Protein AF-A0A7D7L8W4-F1 (afdb_monomer)

Nearest PDB structures (foldseek):
  8yfq-assembly1_B  TM=9.372E-01  e=5.437E-32  Komagataella phaffii
  7xn7-assembly1_B  TM=9.416E-01  e=2.068E-30  Komagataella phaffii
  8jh3-assembly1_B  TM=9.467E-01  e=4.075E-30  Komagataella phaffii
  8yfr-assembly1_B  TM=9.391E-01  e=3.387E-30  Komagataella phaffii
  7wbw-assembly1_B  TM=9.239E-01  e=6.537E-29  Komagataella phaffii

Radius of gyration: 20.94 Å; Cα contacts (8 Å, |Δi|>4): 400; chains: 1; bounding box: 57×54×63 Å

Structure (mmCIF, N/CA/C/O backbone):
data_AF-A0A7D7L8W4-F1
#
_entry.id   AF-A0A7D7L8W4-F1
#
loop_
_atom_site.group_PDB
_atom_site.id
_atom_site.type_symbol
_atom_site.label_atom_id
_atom_site.label_alt_id
_atom_site.label_comp_id
_atom_site.label_asym_id
_atom_site.label_entity_id
_atom_site.label_seq_id
_atom_site.pdbx_PDB_ins_code
_atom_site.Cartn_x
_atom_site.Cartn_y
_atom_site.Cartn_z
_atom_site.occupancy
_atom_site.B_iso_or_equiv
_atom_site.auth_seq_id
_atom_site.auth_comp_id
_atom_site.auth_asym_id
_atom_site.auth_atom_id
_atom_site.pdbx_PDB_model_num
ATOM 1 N N . LYS A 1 1 ? -5.934 22.982 -8.881 1.00 66.62 1 LYS A N 1
ATOM 2 C CA . LYS A 1 1 ? -6.272 23.958 -7.810 1.00 66.62 1 LYS A CA 1
ATOM 3 C C . LYS A 1 1 ? -5.858 23.343 -6.474 1.00 66.62 1 LYS A C 1
ATOM 5 O O . LYS A 1 1 ? -6.398 22.303 -6.149 1.00 66.62 1 LYS A O 1
ATOM 10 N N . SER A 1 2 ? -4.909 23.922 -5.733 1.00 80.19 2 SER A N 1
ATOM 11 C CA . SER A 1 2 ? -4.285 23.282 -4.552 1.00 80.19 2 SER A CA 1
ATOM 12 C C . SER A 1 2 ? -5.139 23.264 -3.276 1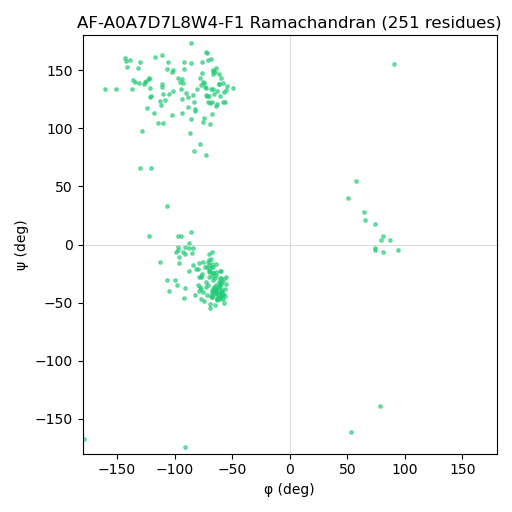.00 80.19 2 SER A C 1
ATOM 14 O O . SER A 1 2 ? -4.953 22.391 -2.437 1.00 80.19 2 SER A O 1
ATOM 16 N N . ARG A 1 3 ? -6.072 24.216 -3.140 1.00 89.00 3 ARG A N 1
ATOM 17 C CA . ARG A 1 3 ? -6.905 24.412 -1.937 1.00 89.00 3 ARG A CA 1
ATOM 18 C C . ARG A 1 3 ? -8.145 23.523 -1.867 1.00 89.00 3 ARG A C 1
ATOM 20 O O . ARG A 1 3 ? -8.784 23.440 -0.829 1.00 89.00 3 ARG A O 1
ATOM 27 N N . GLN A 1 4 ? -8.552 22.945 -2.992 1.00 89.94 4 GLN A N 1
ATOM 28 C CA . GLN A 1 4 ? -9.768 22.140 -3.039 1.00 89.94 4 GLN A CA 1
ATOM 29 C C . GLN A 1 4 ? -9.490 20.760 -2.448 1.00 89.94 4 GLN A C 1
ATOM 31 O O . GLN A 1 4 ? -8.406 20.208 -2.647 1.00 89.94 4 GLN A O 1
ATOM 36 N N . VAL A 1 5 ? -10.476 20.203 -1.742 1.00 90.19 5 VAL A N 1
ATOM 37 C CA . VAL A 1 5 ? -10.425 18.800 -1.329 1.00 90.19 5 VAL A CA 1
ATOM 38 C C . VAL A 1 5 ? -10.415 17.954 -2.598 1.00 90.19 5 VAL A C 1
ATOM 40 O O . VAL A 1 5 ? -11.303 18.075 -3.440 1.00 90.19 5 VAL A O 1
ATOM 43 N N . HIS A 1 6 ? -9.362 17.162 -2.754 1.00 93.50 6 HIS A N 1
ATOM 44 C CA . HIS A 1 6 ? -9.184 16.252 -3.871 1.00 93.50 6 HIS A CA 1
ATOM 45 C C . HIS A 1 6 ? -9.539 14.836 -3.422 1.00 93.50 6 HIS A C 1
ATOM 47 O O . HIS A 1 6 ? -9.347 14.500 -2.255 1.00 93.50 6 HIS A O 1
ATOM 53 N N . ASN A 1 7 ? -10.026 13.995 -4.334 1.00 92.75 7 ASN A N 1
ATOM 54 C CA . ASN A 1 7 ? -10.453 12.634 -3.992 1.00 92.75 7 ASN A CA 1
ATOM 55 C C . ASN A 1 7 ? -9.300 11.786 -3.432 1.00 92.75 7 ASN A C 1
ATOM 57 O O . ASN A 1 7 ? -9.519 10.993 -2.526 1.00 92.75 7 ASN A O 1
ATOM 61 N N . THR A 1 8 ? -8.068 12.029 -3.889 1.00 92.12 8 THR A N 1
ATOM 62 C CA . THR A 1 8 ? -6.859 11.354 -3.377 1.00 92.12 8 THR A CA 1
ATOM 63 C C . THR A 1 8 ? -6.510 11.721 -1.932 1.00 92.12 8 THR A C 1
ATOM 65 O O . THR A 1 8 ? -5.584 11.156 -1.371 1.00 92.12 8 THR A O 1
ATOM 68 N N . HIS A 1 9 ? -7.206 12.679 -1.307 1.00 93.06 9 HIS A N 1
ATOM 69 C CA . HIS A 1 9 ? -7.024 12.970 0.117 1.00 93.06 9 HIS A CA 1
ATOM 70 C C . HIS A 1 9 ? -7.748 11.968 1.028 1.00 93.06 9 HIS A C 1
ATOM 72 O O . HIS A 1 9 ? -7.475 11.955 2.228 1.00 93.06 9 HIS A O 1
ATOM 78 N N . TRP A 1 10 ? -8.692 11.177 0.502 1.00 94.25 10 TRP A N 1
ATOM 79 C CA . TRP A 1 10 ? -9.510 10.267 1.302 1.00 94.25 10 TRP A CA 1
ATOM 80 C C . TRP A 1 10 ? -8.640 9.302 2.117 1.00 94.25 10 TRP A C 1
ATOM 82 O O . TRP A 1 10 ? -7.811 8.584 1.572 1.00 94.25 10 TRP A O 1
ATOM 92 N N . GLY A 1 11 ? -8.817 9.311 3.439 1.00 92.38 11 GLY A N 1
ATOM 93 C CA . GLY A 1 11 ? -8.080 8.440 4.357 1.00 92.38 11 GLY A CA 1
ATOM 94 C C . GLY A 1 11 ? -6.611 8.803 4.602 1.00 92.38 11 GLY A C 1
ATOM 95 O O . GLY A 1 11 ? -5.991 8.172 5.453 1.00 92.38 11 GLY A O 1
ATOM 96 N N . LEU A 1 12 ? -6.066 9.809 3.910 1.00 94.56 12 LEU A N 1
ATOM 97 C CA . LEU A 1 12 ? -4.703 10.319 4.117 1.00 94.56 12 LEU A CA 1
ATOM 98 C C . LEU A 1 12 ? -4.706 11.659 4.864 1.00 94.56 12 LEU A C 1
ATOM 100 O O . LEU A 1 12 ? -3.872 11.911 5.734 1.00 94.56 12 LEU A O 1
ATOM 104 N N . VAL A 1 13 ? -5.653 12.533 4.522 1.00 94.25 13 VAL A N 1
ATOM 105 C CA . VAL A 1 13 ? -5.791 13.878 5.086 1.00 94.25 13 VAL A CA 1
ATOM 106 C C . VAL A 1 13 ? -7.205 14.053 5.620 1.00 94.25 13 VAL A C 1
ATOM 108 O O . VAL A 1 13 ? -8.181 13.696 4.955 1.00 94.25 13 VAL A O 1
ATOM 111 N N . CYS A 1 14 ? -7.326 14.677 6.791 1.00 94.88 14 CYS A N 1
ATOM 112 C CA . CYS A 1 14 ? -8.623 14.999 7.360 1.00 94.88 14 CYS A CA 1
ATOM 113 C C . CYS A 1 14 ? -9.410 15.939 6.425 1.00 94.88 14 CYS A C 1
ATOM 115 O O . CYS A 1 14 ? -8.910 17.010 6.064 1.00 94.88 14 CYS A O 1
ATOM 117 N N . PRO A 1 15 ? -10.661 15.602 6.060 1.00 93.06 15 PRO A N 1
ATOM 118 C CA . PRO A 1 15 ? -11.459 16.447 5.176 1.00 93.06 15 PRO A CA 1
ATOM 119 C C . PRO A 1 15 ? -11.987 17.723 5.853 1.00 93.06 15 PRO A C 1
ATOM 121 O O . PRO A 1 15 ? -12.369 18.655 5.148 1.00 93.06 15 PRO A O 1
ATOM 124 N N . ALA A 1 16 ? -12.040 17.763 7.189 1.00 91.56 16 ALA A N 1
ATOM 125 C CA . ALA A 1 16 ? -12.658 18.850 7.954 1.00 91.56 16 ALA A CA 1
ATOM 126 C C . ALA A 1 16 ? -11.641 19.773 8.645 1.00 91.56 16 ALA A C 1
ATOM 128 O O . ALA A 1 16 ? -11.898 20.963 8.813 1.00 91.56 16 ALA A O 1
ATOM 129 N N . GLU A 1 17 ? -10.482 19.245 9.037 1.00 92.62 17 GLU A N 1
ATOM 130 C CA . GLU A 1 17 ? -9.512 19.958 9.867 1.00 92.62 17 GLU A CA 1
ATOM 131 C C . GLU A 1 17 ? -8.608 20.874 9.020 1.00 92.62 17 GLU A C 1
ATOM 133 O O . GLU A 1 17 ? -7.471 20.539 8.684 1.00 92.62 17 GLU A O 1
ATOM 138 N N . THR A 1 18 ? -9.122 22.053 8.663 1.00 92.44 18 THR A N 1
ATOM 139 C CA . THR A 1 18 ? -8.380 23.143 8.008 1.00 92.44 18 THR A CA 1
ATOM 140 C C . THR A 1 18 ? -8.747 24.483 8.656 1.00 92.44 18 THR A C 1
ATOM 142 O O . THR A 1 18 ? -9.919 24.709 8.954 1.00 92.44 18 THR A O 1
ATOM 145 N N . PRO A 1 19 ? -7.795 25.417 8.841 1.00 92.50 19 PRO A N 1
ATOM 146 C CA . PRO A 1 19 ? -8.111 26.759 9.319 1.00 92.50 19 PRO A CA 1
ATOM 147 C C . PRO A 1 19 ? -8.983 27.523 8.316 1.00 92.50 19 PRO A C 1
ATOM 149 O O . PRO A 1 19 ? -8.885 27.327 7.100 1.00 92.50 19 PRO A O 1
ATOM 152 N N . GLU A 1 20 ? -9.793 28.447 8.826 1.00 92.56 20 GLU A N 1
ATOM 153 C CA . GLU A 1 20 ? -10.561 29.383 8.006 1.00 92.56 20 GLU A CA 1
ATOM 154 C C . GLU A 1 20 ? -9.667 30.474 7.374 1.00 92.56 20 GLU A C 1
ATOM 156 O O . GLU A 1 20 ? -8.513 30.694 7.753 1.00 92.56 20 GLU A O 1
ATOM 161 N N . GLY A 1 21 ? -10.200 31.191 6.379 1.00 92.00 21 GLY A N 1
ATOM 162 C CA . GLY A 1 21 ? -9.537 32.352 5.778 1.00 92.00 21 GLY A CA 1
ATOM 163 C C . GLY A 1 21 ? -8.424 32.007 4.782 1.00 92.00 21 GLY A C 1
ATOM 164 O O . GLY A 1 21 ? -8.562 31.121 3.939 1.00 92.00 21 GLY A O 1
ATOM 165 N N . GLN A 1 22 ? -7.313 32.749 4.830 1.00 91.56 22 GLN A N 1
ATOM 166 C CA . GLN A 1 22 ? -6.263 32.694 3.797 1.00 91.56 22 GLN A CA 1
ATOM 167 C C . GLN A 1 22 ? -5.524 31.353 3.733 1.00 91.56 22 GLN A C 1
ATOM 169 O O . GLN A 1 22 ? -4.992 31.001 2.678 1.00 91.56 22 GLN A O 1
ATOM 174 N N . ALA A 1 23 ? -5.510 30.596 4.830 1.00 91.88 23 ALA A N 1
ATOM 175 C CA . ALA A 1 23 ? -4.876 29.284 4.926 1.00 91.88 23 ALA A CA 1
ATOM 176 C C . ALA A 1 23 ? -5.827 28.119 4.588 1.00 91.88 23 ALA A C 1
ATOM 178 O O . ALA A 1 23 ? -5.379 26.973 4.540 1.00 91.88 23 ALA A O 1
ATOM 179 N N . CYS A 1 24 ? -7.104 28.402 4.294 1.00 92.50 24 CYS A N 1
ATOM 180 C CA . CYS A 1 24 ? -8.100 27.377 3.995 1.00 92.50 24 CYS A CA 1
ATOM 181 C C . CYS A 1 24 ? -7.679 26.511 2.798 1.00 92.50 24 CYS A C 1
ATOM 183 O O . CYS A 1 24 ? -7.374 27.021 1.706 1.00 92.50 24 CYS A O 1
ATOM 185 N N . GLY A 1 25 ? -7.606 25.200 3.048 1.00 88.94 25 GLY A N 1
ATOM 186 C CA . GLY A 1 25 ? -7.185 24.170 2.101 1.00 88.94 25 GLY A CA 1
ATOM 187 C C . GLY A 1 25 ? -5.681 24.119 1.811 1.00 88.94 25 GLY A C 1
ATOM 188 O O . GLY A 1 25 ? -5.249 23.256 1.047 1.00 88.94 25 GLY A O 1
ATOM 189 N N . LEU A 1 26 ? -4.881 25.033 2.378 1.00 92.19 26 LEU A N 1
ATOM 190 C CA . LEU A 1 26 ? -3.415 25.008 2.283 1.00 92.19 26 LEU A CA 1
ATOM 191 C C . LEU A 1 26 ? -2.793 24.258 3.455 1.00 92.19 26 LEU A C 1
ATOM 193 O O . LEU A 1 26 ? -1.906 23.436 3.247 1.00 92.19 26 LEU A O 1
ATOM 197 N N . VAL A 1 27 ? -3.261 24.545 4.668 1.00 92.75 27 VAL A N 1
ATOM 198 C CA . VAL A 1 27 ? -2.874 23.790 5.859 1.00 92.75 27 VAL A CA 1
ATOM 199 C C . VAL A 1 27 ? -3.762 22.557 5.924 1.00 92.75 27 VAL A C 1
ATOM 201 O O . VAL A 1 27 ? -4.987 22.668 5.906 1.00 92.75 27 VAL A O 1
ATOM 204 N N . LYS A 1 28 ? -3.126 21.390 5.946 1.00 93.31 28 LYS A N 1
ATOM 205 C CA . LYS A 1 28 ? -3.769 20.079 5.938 1.00 93.31 28 LYS A CA 1
ATOM 206 C C . LYS A 1 28 ? -3.265 19.290 7.134 1.00 93.31 28 LYS A C 1
ATOM 208 O O . LYS A 1 28 ? -2.076 19.351 7.436 1.00 93.31 28 LYS A O 1
ATOM 213 N N . ASN A 1 29 ? -4.160 18.545 7.766 1.00 94.69 29 ASN A N 1
ATOM 214 C CA . ASN A 1 29 ? -3.832 17.680 8.891 1.00 94.69 29 ASN A CA 1
ATOM 215 C C . ASN A 1 29 ? -3.964 16.220 8.466 1.00 94.69 29 ASN A C 1
ATOM 217 O O . ASN A 1 29 ? -4.892 15.863 7.737 1.00 94.69 29 ASN A O 1
ATOM 221 N N . LEU A 1 30 ? -3.014 15.391 8.892 1.00 96.06 30 LEU A N 1
ATOM 222 C CA . LEU A 1 30 ? -3.029 13.962 8.599 1.00 96.06 30 LEU A CA 1
ATOM 223 C C . LEU A 1 30 ? -4.210 13.278 9.298 1.00 96.06 30 LEU A C 1
ATOM 225 O O . LEU A 1 30 ? -4.616 13.675 10.391 1.00 96.06 30 LEU A O 1
ATOM 229 N N . SER A 1 31 ? -4.759 12.249 8.659 1.00 95.69 31 SER A N 1
ATOM 230 C CA . SER A 1 31 ? -5.761 11.375 9.277 1.00 95.69 31 SER A CA 1
ATOM 231 C C . SER A 1 31 ? -5.147 10.520 10.399 1.00 95.69 31 SER A C 1
ATOM 233 O O . SER A 1 31 ? -3.939 10.293 10.419 1.00 95.69 31 SER A O 1
ATOM 235 N N . LEU A 1 32 ? -5.965 9.995 11.318 1.00 94.56 32 LEU A N 1
ATOM 236 C CA . LEU A 1 32 ? -5.494 9.250 12.502 1.00 94.56 32 LEU A CA 1
ATOM 237 C C . LEU A 1 32 ? -4.600 8.040 12.184 1.00 94.56 32 LEU A C 1
ATOM 239 O O . LEU A 1 32 ? -3.649 7.776 12.913 1.00 94.56 32 LEU A O 1
ATOM 243 N N . MET A 1 33 ? -4.907 7.295 11.119 1.00 94.62 33 MET A N 1
ATOM 244 C CA . MET A 1 33 ? -4.130 6.113 10.707 1.00 94.62 33 MET A CA 1
ATOM 245 C C . MET A 1 33 ? -3.107 6.408 9.607 1.00 94.62 33 MET A C 1
ATOM 247 O O . MET A 1 33 ? -2.500 5.490 9.056 1.00 94.62 33 MET A O 1
ATOM 251 N N . CYS A 1 34 ? -2.934 7.678 9.261 1.00 95.00 34 CYS A N 1
ATOM 252 C CA . CYS A 1 34 ? -1.993 8.079 8.242 1.00 95.00 34 CYS A CA 1
ATOM 253 C C . CYS A 1 34 ? -0.554 7.811 8.700 1.00 95.00 34 CYS A C 1
ATOM 255 O O . CYS A 1 34 ? -0.150 8.186 9.799 1.00 95.00 34 CYS A O 1
ATOM 257 N N . TYR A 1 35 ? 0.237 7.221 7.814 1.00 95.31 35 TYR A N 1
ATOM 258 C CA . TYR A 1 35 ? 1.652 6.956 8.003 1.00 95.31 35 TYR A CA 1
ATOM 259 C C . TYR A 1 35 ? 2.464 7.629 6.894 1.00 95.31 35 TYR A C 1
ATOM 261 O O . TYR A 1 35 ? 2.018 7.704 5.749 1.00 95.31 35 TYR A O 1
ATOM 269 N N . VAL A 1 36 ? 3.645 8.142 7.235 1.00 96.38 36 VAL A N 1
ATOM 270 C CA . VAL A 1 36 ? 4.563 8.779 6.283 1.00 96.38 36 VAL A CA 1
ATOM 271 C C . VAL A 1 36 ? 5.795 7.896 6.157 1.00 96.38 36 VAL A C 1
ATOM 273 O O . VAL A 1 36 ? 6.437 7.618 7.168 1.00 96.38 36 VAL A O 1
ATOM 276 N N . SER A 1 37 ? 6.121 7.460 4.938 1.00 95.62 37 SER A N 1
ATOM 277 C CA . SER A 1 37 ? 7.261 6.571 4.707 1.00 95.62 37 SER A CA 1
ATOM 278 C C . SER A 1 37 ? 8.579 7.218 5.123 1.00 95.62 37 SER A C 1
ATOM 280 O O . SER A 1 37 ? 8.832 8.394 4.835 1.00 95.62 37 SER A O 1
ATOM 282 N N . VAL A 1 38 ? 9.440 6.431 5.764 1.00 94.62 38 VAL A N 1
ATOM 283 C CA . VAL A 1 38 ? 10.808 6.841 6.118 1.00 94.62 38 VAL A CA 1
ATOM 284 C C . VAL A 1 38 ? 11.774 6.544 4.969 1.00 94.62 38 VAL A C 1
ATOM 286 O O . VAL A 1 38 ? 12.794 7.216 4.826 1.00 94.62 38 VAL A O 1
ATOM 289 N N . GLY A 1 39 ? 11.401 5.600 4.102 1.00 91.88 39 GLY A N 1
ATOM 290 C CA . GLY A 1 39 ? 12.158 5.209 2.925 1.00 91.88 39 GLY A CA 1
ATOM 291 C C . GLY A 1 39 ? 13.136 4.077 3.223 1.00 91.88 39 GLY A C 1
ATOM 292 O O . GLY A 1 39 ? 13.579 3.869 4.352 1.00 91.88 39 GLY A O 1
ATOM 293 N N . SER A 1 40 ? 13.480 3.327 2.182 1.00 91.12 40 SER A N 1
ATOM 294 C CA . SER A 1 40 ? 14.404 2.198 2.260 1.00 91.12 40 SER A CA 1
ATOM 295 C C . SER A 1 40 ? 15.295 2.116 1.026 1.00 91.12 40 SER A C 1
ATOM 297 O O . SER A 1 40 ? 14.955 2.611 -0.055 1.00 91.12 40 SER A O 1
ATOM 299 N N . GLU A 1 41 ? 16.436 1.444 1.170 1.00 91.19 41 GLU A N 1
ATOM 300 C CA . GLU A 1 41 ? 17.334 1.184 0.047 1.00 91.19 41 GLU A CA 1
ATOM 301 C C . GLU A 1 41 ? 16.640 0.344 -1.038 1.00 91.19 41 GLU A C 1
ATOM 303 O O . GLU A 1 41 ? 15.922 -0.614 -0.748 1.00 91.19 41 GLU A O 1
ATOM 308 N N . SER A 1 42 ? 16.859 0.712 -2.304 1.00 90.50 42 SER A N 1
ATOM 309 C CA . SER A 1 42 ? 16.244 0.067 -3.477 1.00 90.50 42 SER A CA 1
ATOM 310 C C . SER A 1 42 ? 17.129 -1.001 -4.129 1.00 90.50 42 SER A C 1
ATOM 312 O O . SER A 1 42 ? 16.660 -1.779 -4.963 1.00 90.50 42 SER A O 1
ATOM 314 N N . THR A 1 43 ? 18.401 -1.088 -3.739 1.00 90.00 43 THR A N 1
ATOM 315 C CA . THR A 1 43 ? 19.340 -2.097 -4.250 1.00 90.00 43 THR A CA 1
ATOM 316 C C . THR A 1 43 ? 18.847 -3.530 -4.013 1.00 90.00 43 THR A C 1
ATOM 318 O O . THR A 1 43 ? 18.803 -4.289 -4.981 1.00 90.00 43 THR A O 1
ATOM 321 N N . PRO A 1 44 ? 18.357 -3.912 -2.810 1.00 90.12 44 PRO A N 1
ATOM 322 C CA . PRO A 1 44 ? 17.951 -5.296 -2.550 1.00 90.12 44 PRO A CA 1
ATOM 323 C C . PRO A 1 44 ? 16.814 -5.785 -3.453 1.00 90.12 44 PRO A C 1
ATOM 325 O O . PRO A 1 44 ? 16.824 -6.932 -3.898 1.00 90.12 44 PRO A O 1
ATOM 328 N N . ILE A 1 45 ? 15.837 -4.920 -3.755 1.00 90.31 45 ILE A N 1
ATOM 329 C CA . ILE A 1 45 ? 14.731 -5.284 -4.647 1.00 90.31 45 ILE A CA 1
ATOM 330 C C . ILE A 1 45 ? 15.197 -5.372 -6.103 1.00 90.31 45 ILE A C 1
ATOM 332 O O . ILE A 1 45 ? 14.774 -6.267 -6.830 1.00 90.31 45 ILE A O 1
ATOM 336 N N . THR A 1 46 ? 16.115 -4.500 -6.517 1.00 90.44 46 THR A N 1
ATOM 337 C CA . THR A 1 46 ? 16.697 -4.516 -7.866 1.00 90.44 46 THR A CA 1
ATOM 338 C C . THR A 1 46 ? 17.474 -5.814 -8.105 1.00 90.44 46 THR A C 1
ATOM 340 O O . THR A 1 46 ? 17.217 -6.509 -9.088 1.00 90.44 46 THR A O 1
ATOM 343 N N . ASP A 1 47 ? 18.336 -6.205 -7.163 1.00 90.25 47 ASP A N 1
ATOM 344 C CA . ASP A 1 47 ? 19.099 -7.457 -7.226 1.00 90.25 47 ASP A CA 1
ATOM 345 C C . ASP A 1 47 ? 18.182 -8.685 -7.215 1.00 90.25 47 ASP A C 1
ATOM 347 O O . ASP A 1 47 ? 18.373 -9.627 -7.989 1.00 90.25 47 ASP A O 1
ATOM 351 N N . PHE A 1 48 ? 17.146 -8.663 -6.370 1.00 90.25 48 PHE A N 1
ATOM 352 C CA . PHE A 1 48 ? 16.150 -9.727 -6.309 1.00 90.25 48 PHE A CA 1
ATOM 353 C C . PHE A 1 48 ? 15.430 -9.926 -7.650 1.00 90.25 48 PHE A C 1
ATOM 355 O O . PHE A 1 48 ? 15.250 -11.062 -8.094 1.00 90.25 48 PHE A O 1
ATOM 362 N N . MET A 1 49 ? 15.032 -8.839 -8.317 1.00 89.81 49 MET A N 1
ATOM 363 C CA . MET A 1 49 ? 14.350 -8.917 -9.610 1.00 89.81 49 MET A CA 1
ATOM 364 C C . MET A 1 49 ? 15.271 -9.454 -10.708 1.00 89.81 49 MET A C 1
ATOM 366 O O . MET A 1 49 ? 14.847 -10.314 -11.480 1.00 89.81 49 MET A O 1
ATOM 370 N N . SER A 1 50 ? 16.540 -9.037 -10.733 1.00 88.88 50 SER A N 1
ATOM 371 C CA . SER A 1 50 ? 17.545 -9.567 -11.667 1.00 88.88 50 SER A CA 1
ATOM 372 C C . SER A 1 50 ? 17.733 -11.082 -11.505 1.00 88.88 50 SER A C 1
ATOM 374 O O . SER A 1 50 ? 17.791 -11.820 -12.486 1.00 88.88 50 SER A O 1
ATOM 376 N N . GLN A 1 51 ? 17.717 -11.590 -10.268 1.00 90.31 51 GLN A N 1
ATOM 377 C CA . GLN A 1 51 ? 17.768 -13.034 -9.985 1.00 90.31 51 GLN A CA 1
ATOM 378 C C . GLN A 1 51 ? 16.484 -13.793 -10.371 1.00 90.31 51 GLN A C 1
ATOM 380 O O . GLN A 1 51 ? 16.474 -15.026 -10.390 1.00 90.31 51 GLN A O 1
ATOM 385 N N . ARG A 1 52 ? 15.386 -13.084 -10.653 1.00 89.62 52 ARG A N 1
ATOM 386 C CA . ARG A 1 52 ? 14.072 -13.637 -11.015 1.00 89.62 52 ARG A CA 1
ATOM 387 C C . ARG A 1 52 ? 13.746 -13.455 -12.496 1.00 89.62 52 ARG A C 1
ATOM 389 O O . ARG A 1 52 ? 12.580 -13.331 -12.847 1.00 89.62 52 ARG A O 1
ATOM 396 N N . ASN A 1 53 ? 14.762 -13.502 -13.358 1.00 88.62 53 ASN A N 1
ATOM 397 C CA . ASN A 1 53 ? 14.622 -13.419 -14.816 1.00 88.62 53 ASN A CA 1
ATOM 398 C C . ASN A 1 53 ? 14.065 -12.069 -15.308 1.00 88.62 53 ASN A C 1
ATOM 400 O O . ASN A 1 53 ? 13.431 -12.009 -16.365 1.00 88.62 53 ASN A O 1
ATOM 404 N N . MET A 1 54 ? 14.304 -10.984 -14.566 1.00 92.06 54 MET A N 1
ATOM 405 C CA . MET A 1 54 ? 14.212 -9.641 -15.134 1.00 92.06 54 MET A CA 1
ATOM 406 C C . MET A 1 54 ? 15.403 -9.423 -16.069 1.00 92.06 54 MET A C 1
ATOM 408 O O . MET A 1 54 ? 16.549 -9.626 -15.678 1.00 92.06 54 MET A O 1
ATOM 412 N N . GLU A 1 55 ? 15.120 -9.009 -17.297 1.00 91.69 55 GLU A N 1
ATOM 413 C CA . GLU A 1 55 ? 16.127 -8.628 -18.282 1.00 91.69 55 GLU A CA 1
ATOM 414 C C . GLU A 1 55 ? 16.505 -7.166 -18.041 1.00 91.69 55 GLU A C 1
ATOM 416 O O . GLU A 1 55 ? 15.623 -6.308 -17.916 1.00 91.69 55 GLU A O 1
ATOM 421 N N . LEU A 1 56 ? 17.800 -6.878 -17.925 1.00 92.25 56 LEU A N 1
ATOM 422 C CA . LEU A 1 56 ? 18.270 -5.513 -17.705 1.00 92.25 56 LEU A CA 1
ATOM 423 C C . LEU A 1 56 ? 17.983 -4.651 -18.934 1.00 92.25 56 LEU A C 1
ATOM 425 O O . LEU A 1 56 ? 17.983 -5.129 -20.067 1.00 92.25 56 LEU A O 1
ATOM 429 N N . LEU A 1 57 ? 17.771 -3.353 -18.715 1.00 91.88 57 LEU A N 1
ATOM 430 C CA . LEU A 1 57 ? 17.483 -2.412 -19.799 1.00 91.88 57 LEU A CA 1
ATOM 431 C C . LEU A 1 57 ? 18.561 -2.422 -20.897 1.00 91.88 57 LEU A C 1
ATOM 433 O O . LEU A 1 57 ? 18.241 -2.246 -22.067 1.00 91.88 57 LEU A O 1
ATOM 437 N N . GLU A 1 58 ? 19.821 -2.633 -20.520 1.00 90.38 58 GLU A N 1
ATOM 438 C CA . GLU A 1 58 ? 20.962 -2.672 -21.444 1.00 90.38 58 GLU A CA 1
ATOM 439 C C . GLU A 1 58 ? 20.929 -3.880 -22.392 1.00 90.38 58 GLU A C 1
ATOM 441 O O . GLU A 1 58 ? 21.455 -3.806 -23.501 1.00 90.38 58 GLU A O 1
ATOM 446 N N . GLU A 1 59 ? 20.303 -4.977 -21.965 1.00 88.12 59 GLU A N 1
ATOM 447 C CA . GLU A 1 59 ? 20.215 -6.236 -22.713 1.00 88.12 59 GLU A CA 1
ATOM 448 C C . GLU A 1 59 ? 18.903 -6.348 -23.505 1.00 88.12 59 GLU A C 1
ATOM 450 O O . GLU A 1 59 ? 18.804 -7.149 -24.433 1.00 88.12 59 GLU A O 1
ATOM 455 N N . TYR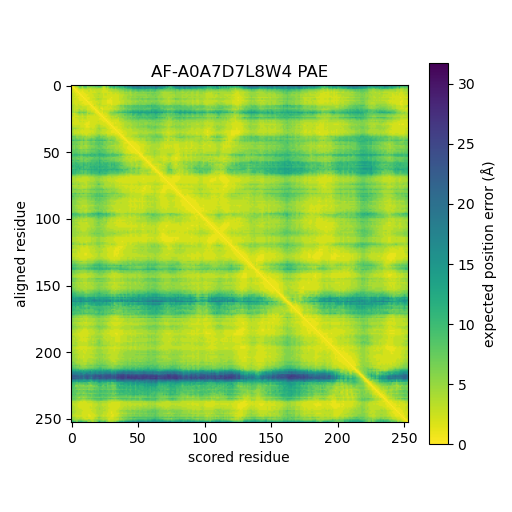 A 1 60 ? 17.915 -5.512 -23.177 1.00 90.00 60 TYR A N 1
ATOM 456 C CA . TYR A 1 60 ? 16.575 -5.570 -23.742 1.00 90.00 60 TYR A CA 1
ATOM 457 C C . TYR A 1 60 ? 16.519 -5.162 -25.222 1.00 90.00 60 TYR A C 1
ATOM 459 O O . TYR A 1 60 ? 16.781 -4.012 -25.588 1.00 90.00 60 TYR A O 1
ATOM 467 N N . ASP A 1 61 ? 16.038 -6.081 -26.064 1.00 90.62 61 ASP A N 1
ATOM 468 C CA . ASP A 1 61 ? 15.683 -5.801 -27.456 1.00 90.62 61 ASP A CA 1
ATOM 469 C C . ASP A 1 61 ? 14.149 -5.670 -27.635 1.00 90.62 61 ASP A C 1
ATOM 471 O O . ASP A 1 61 ? 13.413 -6.667 -27.559 1.00 90.62 61 ASP A O 1
ATOM 475 N N . PRO A 1 62 ? 13.629 -4.460 -27.939 1.00 89.44 62 PRO A N 1
ATOM 476 C CA . PRO A 1 62 ? 12.197 -4.231 -28.121 1.00 89.44 62 PRO A CA 1
ATOM 477 C C . PRO A 1 62 ? 11.601 -4.933 -29.347 1.00 89.44 62 PRO A C 1
ATOM 479 O O . PRO A 1 62 ? 10.382 -5.102 -29.413 1.00 89.44 62 PRO A O 1
ATOM 482 N N . ILE A 1 63 ? 12.422 -5.333 -30.321 1.00 91.06 63 ILE A N 1
ATOM 483 C CA . ILE A 1 63 ? 11.978 -6.078 -31.504 1.00 91.06 63 ILE A CA 1
ATOM 484 C C . ILE A 1 63 ? 11.727 -7.540 -31.129 1.00 91.06 63 ILE A C 1
ATOM 486 O O . ILE A 1 63 ? 10.758 -8.139 -31.598 1.00 91.06 63 ILE A O 1
ATOM 490 N N . VAL A 1 64 ? 12.574 -8.105 -30.265 1.00 89.06 64 VAL A N 1
ATOM 491 C CA . VAL A 1 64 ? 12.490 -9.507 -29.836 1.00 89.06 64 VAL A CA 1
ATOM 492 C C . VAL A 1 64 ? 11.351 -9.712 -28.838 1.00 89.06 64 VAL A C 1
ATOM 494 O O . VAL A 1 64 ? 10.626 -10.702 -28.939 1.00 89.06 64 VAL A O 1
ATOM 497 N N . ASN A 1 65 ? 11.151 -8.779 -27.900 1.00 87.31 65 ASN A N 1
ATOM 498 C CA . ASN A 1 65 ? 10.151 -8.923 -26.840 1.00 87.31 65 ASN A CA 1
ATOM 499 C C . ASN A 1 65 ? 9.229 -7.692 -26.695 1.00 87.31 65 ASN A C 1
ATOM 501 O O . ASN A 1 65 ? 9.208 -7.034 -25.652 1.00 87.31 65 ASN A O 1
ATOM 505 N N . PRO A 1 66 ? 8.385 -7.396 -27.703 1.00 87.81 66 PRO A N 1
ATOM 506 C CA . PRO A 1 66 ? 7.535 -6.199 -27.721 1.00 87.81 66 PRO A CA 1
ATOM 507 C C . PRO A 1 66 ? 6.409 -6.221 -26.674 1.00 87.81 66 PRO A C 1
ATOM 509 O O . PRO A 1 66 ? 5.727 -5.213 -26.457 1.00 87.81 66 PRO A O 1
ATOM 512 N N . THR A 1 67 ? 6.153 -7.379 -26.059 1.00 90.00 67 THR A N 1
ATOM 513 C CA . THR A 1 67 ? 5.106 -7.587 -25.050 1.00 90.00 67 THR A CA 1
ATOM 514 C C . THR A 1 67 ? 5.603 -7.517 -23.613 1.00 90.00 67 THR A C 1
ATOM 516 O O . THR A 1 67 ? 4.781 -7.630 -22.703 1.00 90.00 67 THR A O 1
ATOM 519 N N . ALA A 1 68 ? 6.906 -7.325 -23.400 1.00 92.81 68 ALA A N 1
ATOM 520 C CA . ALA A 1 68 ? 7.483 -7.259 -22.068 1.00 92.81 68 ALA A CA 1
ATOM 521 C C . ALA A 1 68 ? 6.910 -6.091 -21.249 1.00 92.81 68 ALA A C 1
ATOM 523 O O . ALA A 1 68 ? 6.574 -5.028 -21.778 1.00 92.81 68 ALA A O 1
ATOM 524 N N . THR A 1 69 ? 6.796 -6.297 -19.940 1.00 95.25 69 THR A N 1
ATOM 525 C CA . THR A 1 69 ? 6.412 -5.252 -18.990 1.00 95.25 69 THR A CA 1
ATOM 526 C C . THR A 1 69 ? 7.656 -4.552 -18.481 1.00 95.25 69 THR A C 1
ATOM 528 O O . THR A 1 69 ? 8.595 -5.211 -18.042 1.00 95.25 69 THR A O 1
ATOM 531 N N . LYS A 1 70 ? 7.654 -3.222 -18.526 1.00 95.56 70 LYS A N 1
ATOM 532 C CA . LYS A 1 70 ? 8.753 -2.392 -18.029 1.00 95.56 70 LYS A CA 1
ATOM 533 C C . LYS A 1 70 ? 8.726 -2.355 -16.509 1.00 95.56 70 LYS A C 1
ATOM 535 O O . LYS A 1 70 ? 7.653 -2.227 -15.925 1.00 95.56 70 LYS A O 1
ATOM 540 N N . VAL A 1 71 ? 9.891 -2.425 -15.884 1.00 96.06 71 VAL A N 1
ATOM 541 C CA . VAL A 1 71 ? 10.045 -2.356 -14.432 1.00 96.06 71 VAL A CA 1
ATOM 542 C C . VAL A 1 71 ? 10.742 -1.051 -14.068 1.00 96.06 71 VAL A C 1
ATOM 544 O O . VAL A 1 71 ? 11.866 -0.793 -14.504 1.00 96.06 71 VAL A O 1
ATOM 547 N N . PHE A 1 72 ? 10.068 -0.231 -13.270 1.00 96.56 72 PHE A N 1
ATOM 548 C CA . PHE A 1 72 ? 10.570 1.037 -12.764 1.00 96.56 72 PHE A CA 1
ATOM 549 C C . PHE A 1 72 ? 10.808 0.947 -11.262 1.00 96.56 72 PHE A C 1
ATOM 551 O O . PHE A 1 72 ? 9.945 0.471 -10.529 1.00 96.56 72 PHE A O 1
ATOM 558 N N . VAL A 1 73 ? 11.943 1.463 -10.803 1.00 95.62 73 VAL A N 1
ATOM 559 C CA . VAL A 1 73 ? 12.270 1.592 -9.380 1.00 95.62 73 VAL A CA 1
ATOM 560 C C . VAL A 1 73 ? 12.591 3.054 -9.105 1.00 95.62 73 VAL A C 1
ATOM 562 O O . VAL A 1 73 ? 13.519 3.601 -9.697 1.00 95.62 73 VAL A O 1
ATOM 565 N N . ASN A 1 74 ? 11.799 3.712 -8.256 1.00 94.56 74 ASN A N 1
ATOM 566 C CA . ASN A 1 74 ? 11.917 5.144 -7.950 1.00 94.56 74 ASN A CA 1
ATOM 567 C C . ASN A 1 74 ? 11.983 6.024 -9.218 1.00 94.56 74 ASN A C 1
ATOM 569 O O . ASN A 1 74 ? 12.775 6.959 -9.314 1.00 94.56 74 ASN A O 1
ATOM 573 N N . GLY A 1 75 ? 11.180 5.678 -10.232 1.00 93.31 75 GLY A N 1
ATOM 574 C CA . GLY A 1 75 ? 11.125 6.373 -11.524 1.00 93.31 75 GLY A CA 1
ATOM 575 C C . GLY A 1 75 ? 12.224 6.000 -12.530 1.00 93.31 75 GLY A C 1
ATOM 576 O O . GLY A 1 75 ? 12.139 6.406 -13.689 1.00 93.31 75 GLY A O 1
ATOM 577 N N . VAL A 1 76 ? 13.220 5.197 -12.146 1.00 94.62 76 VAL A N 1
ATOM 578 C CA . VAL A 1 76 ? 14.275 4.719 -13.051 1.00 94.62 76 VAL A CA 1
ATOM 579 C C . VAL A 1 76 ? 13.828 3.430 -13.728 1.00 94.62 76 VAL A C 1
ATOM 581 O O . VAL A 1 76 ? 13.442 2.481 -13.051 1.00 94.62 76 VAL A O 1
ATOM 584 N N . TRP A 1 77 ? 13.891 3.373 -15.061 1.00 95.06 77 TRP A N 1
ATOM 585 C CA . TRP A 1 77 ? 13.640 2.138 -15.806 1.00 95.06 77 TRP A CA 1
ATOM 586 C C . TRP A 1 77 ? 14.842 1.200 -15.660 1.00 95.06 77 TRP A C 1
ATOM 588 O O . TRP A 1 77 ? 15.906 1.465 -16.212 1.00 95.06 77 TRP A O 1
ATOM 598 N N . VAL A 1 78 ? 14.672 0.118 -14.901 1.00 94.31 78 VAL A N 1
ATOM 599 C CA . VAL A 1 78 ? 15.754 -0.832 -14.588 1.00 94.31 78 VAL A CA 1
ATOM 600 C C . VAL A 1 78 ? 15.817 -1.967 -15.609 1.00 94.31 78 VAL A C 1
ATOM 602 O O . VAL A 1 78 ? 16.897 -2.423 -15.981 1.00 94.31 78 VAL A O 1
ATOM 605 N N . GLY A 1 79 ? 14.662 -2.429 -16.082 1.00 94.44 79 GLY A N 1
ATOM 606 C CA . GLY A 1 79 ? 14.606 -3.582 -16.967 1.00 94.44 79 GLY A CA 1
ATOM 607 C C . GLY A 1 79 ? 13.203 -3.932 -17.424 1.00 94.44 79 GLY A C 1
ATOM 608 O O . GLY A 1 79 ? 12.256 -3.151 -17.273 1.00 94.44 79 GLY A O 1
ATOM 609 N N . VAL A 1 80 ? 13.060 -5.115 -18.00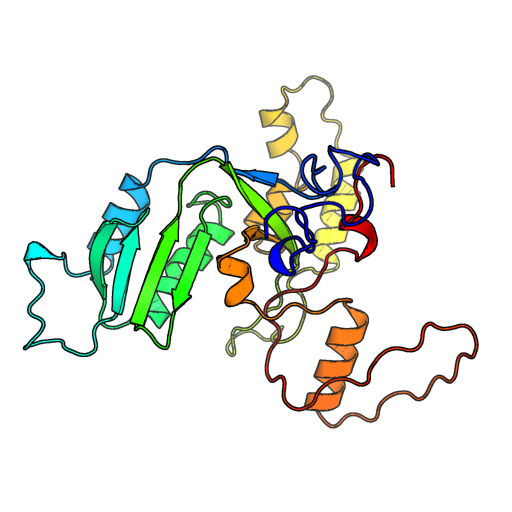3 1.00 95.25 80 VAL A N 1
ATOM 610 C CA . VAL A 1 80 ? 11.778 -5.653 -18.442 1.00 95.25 80 VAL A CA 1
ATOM 611 C C . VAL A 1 80 ? 11.570 -7.070 -17.930 1.00 95.25 80 VAL A C 1
ATOM 613 O O . VAL A 1 80 ? 12.509 -7.800 -17.619 1.00 95.25 80 VAL A O 1
ATOM 616 N N . HIS A 1 81 ? 10.311 -7.482 -17.852 1.00 94.44 81 HIS A N 1
ATOM 617 C CA . HIS A 1 81 ? 9.952 -8.835 -17.463 1.00 94.44 81 HIS A CA 1
ATOM 618 C C . HIS A 1 81 ? 8.839 -9.376 -18.366 1.00 94.44 81 HIS A C 1
ATOM 620 O O . HIS A 1 81 ? 7.833 -8.707 -18.618 1.00 94.44 81 HIS A O 1
ATOM 626 N N . SER A 1 82 ? 8.999 -10.609 -18.850 1.00 91.62 82 SER A N 1
ATOM 627 C CA . SER A 1 82 ? 8.043 -11.259 -19.762 1.00 91.62 82 SER A CA 1
ATOM 628 C C . SER A 1 82 ? 6.791 -11.788 -19.047 1.00 91.62 82 SER A C 1
ATOM 630 O O . SER A 1 82 ? 5.713 -11.844 -19.632 1.00 91.62 82 SER A O 1
ATOM 632 N N . GLN A 1 83 ? 6.908 -12.145 -17.762 1.00 92.12 83 GLN A N 1
ATOM 633 C CA . GLN A 1 83 ? 5.820 -12.691 -16.935 1.00 92.12 83 GLN A CA 1
ATOM 634 C C . GLN A 1 83 ? 5.523 -11.818 -15.694 1.00 92.12 83 GLN A C 1
ATOM 636 O O . GLN A 1 83 ? 5.744 -12.249 -14.561 1.00 92.12 83 GLN A O 1
ATOM 641 N N . PRO A 1 84 ? 5.029 -10.578 -15.866 1.00 90.81 84 PRO A N 1
ATOM 642 C CA . PRO A 1 84 ? 4.858 -9.612 -14.773 1.00 90.81 84 PRO A CA 1
ATOM 643 C C . PRO A 1 84 ? 3.911 -10.086 -13.667 1.00 90.81 84 PRO A C 1
ATOM 645 O O . PRO A 1 84 ? 4.112 -9.749 -12.509 1.00 90.81 84 PRO A O 1
ATOM 648 N N . SER A 1 85 ? 2.886 -10.886 -13.993 1.00 90.69 85 SER A N 1
ATOM 649 C CA . SER A 1 85 ? 1.949 -11.396 -12.983 1.00 90.69 85 SER A CA 1
ATOM 650 C C . SER A 1 85 ? 2.646 -12.225 -11.909 1.00 90.69 85 SER A C 1
ATOM 652 O O . SER A 1 85 ? 2.298 -12.104 -10.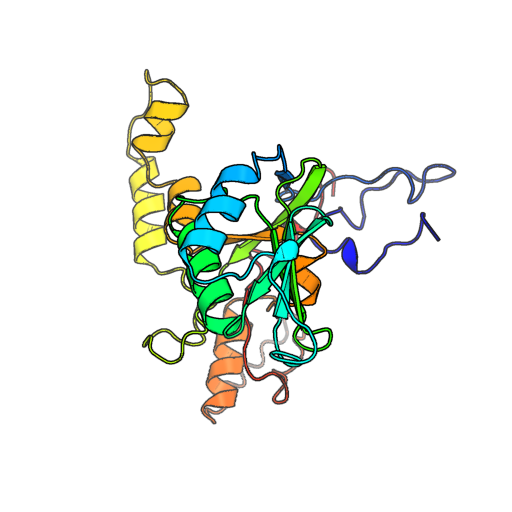744 1.00 90.69 85 SER A O 1
ATOM 654 N N . GLN A 1 86 ? 3.622 -13.050 -12.298 1.00 91.06 86 GLN A N 1
ATOM 655 C CA . GLN A 1 86 ? 4.366 -13.869 -11.344 1.00 91.06 86 GLN A CA 1
ATOM 656 C C . GLN A 1 86 ? 5.303 -13.003 -10.506 1.00 91.06 86 GLN A C 1
ATOM 658 O O . GLN A 1 86 ? 5.328 -13.149 -9.288 1.00 91.06 86 GLN A O 1
ATOM 663 N N . LEU A 1 87 ? 6.007 -12.063 -11.147 1.00 91.62 87 LEU A N 1
ATOM 664 C CA . LEU A 1 87 ? 6.904 -11.136 -10.463 1.00 91.62 87 LEU A CA 1
ATOM 665 C C . LEU A 1 87 ? 6.163 -10.330 -9.388 1.00 91.62 87 LEU A C 1
ATOM 667 O O . LEU A 1 87 ? 6.587 -10.321 -8.238 1.00 91.62 87 LEU A O 1
ATOM 671 N N . VAL A 1 88 ? 5.025 -9.721 -9.739 1.00 92.00 88 VAL A N 1
ATOM 672 C CA . VAL A 1 88 ? 4.219 -8.924 -8.801 1.00 92.00 88 VAL A CA 1
ATOM 673 C C . VAL A 1 88 ? 3.746 -9.771 -7.622 1.00 92.00 88 VAL A C 1
ATOM 675 O O . VAL A 1 88 ? 3.919 -9.352 -6.483 1.00 92.00 88 VAL A O 1
ATOM 678 N N . SER A 1 89 ? 3.215 -10.976 -7.864 1.00 90.31 89 SER A N 1
ATOM 679 C CA . SER A 1 89 ? 2.769 -11.859 -6.777 1.00 90.31 89 SER A CA 1
ATOM 680 C C . SER A 1 89 ? 3.902 -12.231 -5.821 1.00 90.31 89 SER A C 1
ATOM 682 O O . SER A 1 89 ? 3.701 -12.212 -4.611 1.00 90.31 89 SER A O 1
ATOM 684 N N . VAL A 1 90 ? 5.093 -12.524 -6.348 1.00 91.44 90 VAL A N 1
ATOM 685 C CA . VAL A 1 90 ? 6.262 -12.868 -5.528 1.00 91.44 90 VAL A CA 1
ATOM 686 C C . VAL A 1 90 ? 6.745 -11.662 -4.718 1.00 91.44 90 VAL A C 1
ATOM 688 O O . VAL A 1 90 ? 6.993 -11.793 -3.523 1.00 91.44 90 VAL A O 1
ATOM 691 N N . VAL A 1 91 ? 6.854 -10.479 -5.329 1.00 92.44 91 VAL A N 1
ATOM 692 C CA . VAL A 1 91 ? 7.290 -9.259 -4.624 1.00 92.44 91 VAL A CA 1
ATOM 693 C C . VAL A 1 91 ? 6.276 -8.855 -3.549 1.00 92.44 91 VAL A C 1
ATOM 695 O O . VAL A 1 91 ? 6.664 -8.487 -2.442 1.00 92.44 91 VAL A O 1
ATOM 698 N N . GLN A 1 92 ? 4.979 -8.991 -3.828 1.00 90.50 92 GLN A N 1
ATOM 699 C CA . GLN A 1 92 ? 3.925 -8.721 -2.853 1.00 90.50 92 GLN A CA 1
ATOM 700 C C . GLN A 1 92 ? 3.960 -9.716 -1.681 1.00 90.50 92 GLN A C 1
ATOM 702 O O . GLN A 1 92 ? 3.791 -9.319 -0.531 1.00 90.50 92 GLN A O 1
ATOM 707 N N . GLU A 1 93 ? 4.252 -10.995 -1.927 1.00 88.94 93 GLU A N 1
ATOM 708 C CA . GLU A 1 93 ? 4.436 -11.991 -0.862 1.00 88.94 93 GLU A CA 1
ATOM 709 C C . GLU A 1 93 ? 5.660 -11.688 0.016 1.00 88.94 93 GLU A C 1
ATOM 711 O O . GLU A 1 93 ? 5.581 -11.786 1.241 1.00 88.94 93 GLU A O 1
ATOM 716 N N . LEU A 1 94 ? 6.766 -11.245 -0.586 1.00 90.12 94 LEU A N 1
ATOM 717 C CA . LEU A 1 94 ? 7.959 -10.809 0.146 1.00 90.12 94 LEU A CA 1
ATOM 718 C C . LEU A 1 94 ? 7.732 -9.537 0.973 1.00 90.12 94 LEU A C 1
ATOM 720 O O . LEU A 1 94 ? 8.348 -9.358 2.021 1.00 90.12 94 LEU A O 1
ATOM 724 N N . ARG A 1 95 ? 6.841 -8.651 0.523 1.00 90.88 95 ARG A N 1
ATOM 725 C CA . ARG A 1 95 ? 6.380 -7.509 1.322 1.00 90.88 95 ARG A CA 1
ATOM 726 C C . ARG A 1 95 ? 5.542 -7.981 2.513 1.00 90.88 95 ARG A C 1
ATOM 728 O O . ARG A 1 95 ? 5.768 -7.537 3.633 1.00 90.88 95 ARG A O 1
ATOM 735 N N . ARG A 1 96 ? 4.615 -8.922 2.297 1.00 87.50 96 ARG A N 1
ATOM 736 C CA . ARG A 1 96 ? 3.735 -9.467 3.350 1.00 87.50 96 ARG A CA 1
ATOM 737 C C . ARG A 1 96 ? 4.481 -10.249 4.421 1.00 87.50 96 ARG A C 1
ATOM 739 O O . ARG A 1 96 ? 4.099 -10.178 5.577 1.00 87.50 96 ARG A O 1
ATOM 746 N N . ASN A 1 97 ? 5.520 -10.996 4.056 1.00 85.44 97 ASN A N 1
ATOM 747 C CA . ASN A 1 97 ? 6.285 -11.796 5.015 1.00 85.44 97 ASN A CA 1
ATOM 748 C C . ASN A 1 97 ? 7.379 -10.995 5.756 1.00 85.44 97 ASN A C 1
ATOM 750 O O . ASN A 1 97 ? 8.054 -11.555 6.617 1.00 85.44 97 ASN A O 1
ATOM 754 N N . GLY A 1 98 ? 7.553 -9.709 5.424 1.00 83.75 98 GLY A N 1
ATOM 755 C CA . GLY A 1 98 ? 8.529 -8.803 6.037 1.00 83.75 98 GLY A CA 1
ATOM 756 C C . GLY A 1 98 ? 9.960 -8.909 5.509 1.00 83.75 98 GLY A C 1
ATOM 757 O O . GLY A 1 98 ? 10.846 -8.261 6.057 1.00 83.75 98 GLY A O 1
ATOM 758 N N . THR A 1 99 ? 10.214 -9.688 4.451 1.00 87.81 99 THR A N 1
ATOM 759 C CA . THR A 1 99 ? 11.535 -9.702 3.787 1.00 87.81 99 THR A CA 1
ATOM 760 C C . THR A 1 99 ? 11.823 -8.353 3.135 1.00 87.81 99 THR A C 1
ATOM 762 O O . THR A 1 99 ? 12.957 -7.881 3.125 1.00 87.81 99 THR A O 1
ATOM 765 N N . LEU A 1 100 ? 10.784 -7.735 2.575 1.00 90.06 100 LEU A N 1
ATOM 766 C CA . LEU A 1 100 ? 10.831 -6.392 2.025 1.00 90.06 100 LEU A CA 1
ATOM 767 C C . LEU A 1 100 ? 10.087 -5.427 2.948 1.00 90.06 100 LEU A C 1
ATOM 769 O O . LEU A 1 100 ? 9.129 -5.812 3.619 1.00 90.06 100 LEU A O 1
ATOM 773 N N . SER A 1 101 ? 10.506 -4.160 2.946 1.00 91.44 101 SER A N 1
ATOM 774 C CA . SER A 1 101 ? 9.846 -3.127 3.745 1.00 91.44 101 SER A CA 1
ATOM 775 C C . SER A 1 101 ? 8.364 -3.023 3.382 1.00 91.44 101 SER A C 1
ATOM 777 O O . SER A 1 101 ? 8.007 -2.892 2.208 1.00 91.44 101 SER A O 1
ATOM 779 N N . TYR A 1 102 ? 7.498 -3.022 4.396 1.00 91.31 102 TYR A N 1
ATOM 780 C CA . TYR A 1 102 ? 6.060 -2.819 4.223 1.00 91.31 102 TYR A CA 1
ATOM 781 C C . TYR A 1 102 ? 5.725 -1.422 3.674 1.00 91.31 102 TYR A C 1
ATOM 783 O O . TYR A 1 102 ? 4.627 -1.232 3.155 1.00 91.31 102 TYR A O 1
ATOM 791 N N . GLU A 1 103 ? 6.660 -0.467 3.749 1.00 93.00 103 GLU A N 1
ATOM 792 C CA . GLU A 1 103 ? 6.529 0.882 3.185 1.00 93.00 103 GLU A CA 1
ATOM 793 C C . GLU A 1 103 ? 6.686 0.924 1.660 1.00 93.00 103 GLU A C 1
ATOM 795 O O . GLU A 1 103 ? 6.399 1.943 1.030 1.00 93.00 103 GLU A O 1
ATOM 800 N N . MET A 1 104 ? 7.208 -0.135 1.045 1.00 93.50 104 MET A N 1
ATOM 801 C CA . MET A 1 104 ? 7.411 -0.158 -0.397 1.00 93.50 104 MET A CA 1
ATOM 802 C C . MET A 1 104 ? 6.071 -0.230 -1.121 1.00 93.50 104 MET A C 1
ATOM 804 O O . MET A 1 104 ? 5.272 -1.124 -0.852 1.00 93.50 104 MET A O 1
ATOM 808 N N . SER A 1 105 ? 5.857 0.683 -2.063 1.00 94.56 105 SER A N 1
ATOM 809 C CA . SER A 1 105 ? 4.657 0.694 -2.897 1.00 94.56 105 SER A CA 1
ATOM 810 C C . SER A 1 105 ? 4.889 -0.066 -4.192 1.00 94.56 105 SER A C 1
ATOM 812 O O . SER A 1 105 ? 5.970 0.010 -4.785 1.00 94.56 105 SER A O 1
ATOM 814 N N . LEU A 1 106 ? 3.883 -0.844 -4.590 1.00 94.50 106 LEU A N 1
ATOM 815 C CA . LEU A 1 106 ? 3.937 -1.787 -5.701 1.00 94.50 106 LEU A CA 1
ATOM 816 C C . LEU A 1 106 ? 2.756 -1.529 -6.641 1.00 94.50 106 LEU A C 1
ATOM 818 O O . LEU A 1 106 ? 1.659 -2.039 -6.432 1.00 94.50 106 LEU A O 1
ATOM 822 N N . ILE A 1 107 ? 2.981 -0.780 -7.720 1.00 95.62 107 ILE A N 1
ATOM 823 C CA . ILE A 1 107 ? 1.928 -0.423 -8.675 1.00 95.62 107 ILE A CA 1
ATOM 824 C C . ILE A 1 107 ? 2.119 -1.188 -9.975 1.00 95.62 107 ILE A C 1
ATOM 826 O O . ILE A 1 107 ? 3.152 -1.091 -10.637 1.00 95.62 107 ILE A O 1
ATOM 830 N N . ARG A 1 108 ? 1.086 -1.919 -10.393 1.00 94.19 108 ARG A N 1
ATOM 831 C CA . ARG A 1 108 ? 1.063 -2.605 -11.686 1.00 94.19 108 ARG A CA 1
ATOM 832 C C . ARG A 1 108 ? 0.065 -1.942 -12.629 1.00 94.19 108 ARG A C 1
ATOM 834 O O . ARG A 1 108 ? -1.134 -2.202 -12.544 1.00 94.19 108 ARG A O 1
ATOM 841 N N . ASP A 1 109 ? 0.569 -1.186 -13.600 1.00 94.19 109 ASP A N 1
ATOM 842 C CA . ASP A 1 109 ? -0.247 -0.678 -14.700 1.00 94.19 109 ASP A CA 1
ATOM 843 C C . ASP A 1 109 ? -0.332 -1.715 -15.828 1.00 94.19 109 ASP A C 1
ATOM 845 O O . ASP A 1 109 ? 0.622 -1.987 -16.563 1.00 94.19 109 ASP A O 1
ATOM 849 N N . ILE A 1 110 ? -1.512 -2.318 -15.963 1.00 92.56 110 ILE A N 1
ATOM 850 C CA . ILE A 1 110 ? -1.785 -3.338 -16.980 1.00 92.56 110 ILE A CA 1
ATOM 851 C C . ILE A 1 110 ? -1.897 -2.716 -18.381 1.00 92.56 110 ILE A C 1
ATOM 853 O O . ILE A 1 110 ? -1.538 -3.374 -19.359 1.00 92.56 110 ILE A O 1
ATOM 857 N N . ARG A 1 111 ? -2.390 -1.475 -18.498 1.00 92.94 111 ARG A N 1
ATOM 858 C CA . ARG A 1 111 ? -2.623 -0.813 -19.791 1.00 92.94 111 ARG A CA 1
ATOM 859 C C . ARG A 1 111 ? -1.308 -0.371 -20.412 1.00 92.94 111 ARG A C 1
ATOM 861 O O . ARG A 1 111 ? -1.041 -0.707 -21.564 1.00 92.94 111 ARG A O 1
ATOM 868 N N . ASP A 1 112 ? -0.477 0.296 -19.619 1.00 93.31 112 ASP A N 1
ATOM 869 C CA . ASP A 1 112 ? 0.815 0.809 -20.082 1.00 93.31 112 ASP A CA 1
ATOM 870 C C . ASP A 1 112 ? 1.926 -0.252 -20.016 1.00 93.31 112 ASP A C 1
ATOM 872 O O . ASP A 1 112 ? 3.005 -0.068 -20.583 1.00 93.31 112 ASP A O 1
ATOM 876 N N . ARG A 1 113 ? 1.626 -1.418 -19.421 1.00 94.19 113 ARG A N 1
ATOM 877 C CA . ARG A 1 113 ? 2.553 -2.541 -19.210 1.00 94.19 113 ARG A CA 1
ATOM 878 C C . ARG A 1 113 ? 3.771 -2.088 -18.416 1.00 94.19 113 ARG A C 1
ATOM 880 O O . ARG A 1 113 ? 4.914 -2.309 -18.822 1.00 94.19 113 ARG A O 1
ATOM 887 N N . GLU A 1 114 ? 3.506 -1.497 -17.260 1.00 95.69 114 GLU A N 1
ATOM 888 C CA . GLU A 1 114 ? 4.524 -0.989 -16.346 1.00 95.69 114 GLU A CA 1
ATOM 889 C C . GLU A 1 114 ? 4.321 -1.579 -14.950 1.00 95.69 114 GLU A C 1
ATOM 891 O O . GLU A 1 114 ? 3.200 -1.723 -14.463 1.00 95.69 114 GLU A O 1
ATOM 896 N N . PHE A 1 115 ? 5.422 -1.927 -14.299 1.00 96.19 115 PHE A N 1
ATOM 897 C CA . PHE A 1 115 ? 5.470 -2.272 -12.891 1.00 96.19 115 PHE A CA 1
ATOM 898 C C . PHE A 1 115 ? 6.366 -1.253 -12.197 1.00 96.19 115 PHE A C 1
ATOM 900 O O . PHE A 1 115 ? 7.553 -1.171 -12.504 1.00 96.19 115 PHE A O 1
ATOM 907 N N . LYS A 1 116 ? 5.783 -0.430 -11.330 1.00 96.19 116 LYS A N 1
ATOM 908 C CA . LYS A 1 116 ? 6.446 0.684 -10.653 1.00 96.19 116 LYS A CA 1
ATOM 909 C C . LYS A 1 116 ? 6.602 0.340 -9.182 1.00 96.19 116 LYS A C 1
ATOM 911 O O . LYS A 1 116 ? 5.643 -0.063 -8.528 1.00 96.19 116 LYS A O 1
ATOM 916 N N . ILE A 1 117 ? 7.821 0.494 -8.691 1.00 95.75 117 ILE A N 1
ATOM 917 C CA . ILE A 1 117 ? 8.203 0.225 -7.313 1.00 95.75 117 ILE A CA 1
ATOM 918 C C . ILE A 1 117 ? 8.744 1.518 -6.721 1.00 95.75 117 ILE A C 1
ATOM 920 O O . ILE A 1 117 ? 9.663 2.119 -7.284 1.00 95.75 117 ILE A O 1
ATOM 924 N N . PHE A 1 118 ? 8.208 1.916 -5.573 1.00 96.06 118 PHE A N 1
ATOM 925 C CA . PHE A 1 118 ? 8.659 3.099 -4.849 1.00 96.06 118 PHE A CA 1
ATOM 926 C C . PHE A 1 118 ? 9.128 2.726 -3.446 1.00 96.06 118 PHE A C 1
ATOM 928 O O . PHE A 1 118 ? 8.407 2.082 -2.682 1.00 96.06 118 PHE A O 1
ATOM 935 N N . THR A 1 119 ? 10.351 3.134 -3.117 1.00 94.88 119 THR A N 1
ATOM 936 C CA . THR A 1 119 ? 10.995 2.942 -1.809 1.00 94.88 119 THR A CA 1
ATOM 937 C C . THR A 1 119 ? 11.418 4.269 -1.179 1.00 94.88 119 THR A C 1
ATOM 939 O O . THR A 1 119 ? 12.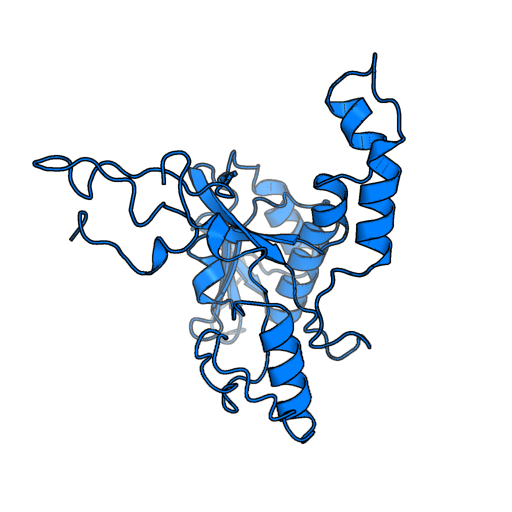100 4.283 -0.159 1.00 94.88 119 THR A O 1
ATOM 942 N N . ASP A 1 120 ? 11.034 5.391 -1.781 1.00 93.94 120 ASP A N 1
ATOM 943 C CA . ASP A 1 120 ? 11.332 6.737 -1.314 1.00 93.94 120 ASP A CA 1
ATOM 944 C C . ASP A 1 120 ? 10.555 7.111 -0.040 1.00 93.94 120 ASP A C 1
ATOM 946 O O . ASP A 1 120 ? 9.536 6.508 0.335 1.00 93.94 120 ASP A O 1
ATOM 950 N N . ALA A 1 121 ? 11.103 8.110 0.647 1.00 95.38 121 ALA A N 1
ATOM 951 C CA . ALA A 1 121 ? 10.566 8.692 1.867 1.00 95.38 121 ALA A CA 1
ATOM 952 C C . ALA A 1 121 ? 9.536 9.788 1.556 1.00 95.38 121 ALA A C 1
ATOM 954 O O . ALA A 1 121 ? 9.600 10.440 0.516 1.00 95.38 121 ALA A O 1
ATOM 955 N N . GLY A 1 122 ? 8.631 10.054 2.497 1.00 94.38 122 GLY A N 1
ATOM 956 C CA . GLY A 1 122 ? 7.654 11.141 2.398 1.00 94.38 122 GLY A CA 1
ATOM 957 C C . GLY A 1 122 ? 6.354 10.780 1.676 1.00 94.38 122 GLY A C 1
ATOM 958 O O . GLY A 1 122 ? 5.487 11.644 1.532 1.00 94.38 122 GLY A O 1
ATOM 959 N N . ARG A 1 123 ? 6.175 9.519 1.264 1.00 94.69 123 ARG A N 1
ATOM 960 C CA . ARG A 1 123 ? 4.895 9.027 0.747 1.00 94.69 123 ARG A CA 1
ATOM 961 C C . ARG A 1 123 ? 3.909 8.884 1.893 1.00 94.69 123 ARG A C 1
ATOM 963 O O . ARG A 1 123 ? 4.235 8.354 2.953 1.00 94.69 123 ARG A O 1
ATOM 970 N N . VAL A 1 124 ? 2.698 9.366 1.661 1.00 94.81 124 VAL A N 1
ATOM 971 C CA . VAL A 1 124 ? 1.605 9.296 2.625 1.00 94.81 124 VAL A CA 1
ATOM 972 C C . VAL A 1 124 ? 0.795 8.044 2.326 1.00 94.81 124 VAL A C 1
ATOM 974 O O . VAL A 1 124 ? 0.358 7.849 1.192 1.00 94.81 124 VAL A O 1
ATOM 977 N N . MET A 1 125 ? 0.614 7.199 3.331 1.00 95.50 125 MET A N 1
ATOM 978 C CA . MET A 1 125 ? -0.014 5.891 3.197 1.00 95.50 125 MET A CA 1
ATOM 979 C C . MET A 1 125 ? -0.961 5.600 4.356 1.00 95.50 125 MET A C 1
ATOM 981 O O . MET A 1 125 ? -0.861 6.194 5.431 1.00 95.50 125 MET A O 1
ATOM 985 N N . ARG A 1 126 ? -1.899 4.680 4.137 1.00 95.94 126 ARG A N 1
ATOM 986 C CA . ARG A 1 126 ? -2.895 4.270 5.129 1.00 95.94 126 ARG A CA 1
ATOM 987 C C . ARG A 1 126 ? -3.027 2.750 5.186 1.00 95.94 126 ARG A C 1
ATOM 989 O O . ARG A 1 126 ? -2.995 2.100 4.142 1.00 95.94 126 ARG A O 1
ATOM 996 N N . PRO A 1 127 ? -3.174 2.167 6.379 1.00 96.88 127 PRO A N 1
ATOM 997 C CA . PRO A 1 127 ? -3.364 0.737 6.525 1.00 96.88 127 PRO A CA 1
ATOM 998 C C . PRO A 1 127 ? -4.798 0.327 6.179 1.00 96.88 127 PRO A C 1
ATOM 1000 O O . PRO A 1 127 ? -5.764 0.955 6.615 1.00 96.88 127 PRO A O 1
ATOM 1003 N N . LEU A 1 128 ? -4.934 -0.769 5.440 1.00 97.00 128 LEU A N 1
ATOM 1004 C CA . LEU A 1 128 ? -6.207 -1.379 5.066 1.00 97.00 128 LEU A CA 1
ATOM 1005 C C . LEU A 1 128 ? -6.170 -2.880 5.341 1.00 97.00 128 LEU A C 1
ATOM 1007 O O . LEU A 1 128 ? -5.112 -3.507 5.286 1.00 97.00 128 LEU A O 1
ATOM 1011 N N . PHE A 1 129 ? -7.332 -3.475 5.609 1.00 97.62 129 PHE A N 1
ATOM 1012 C CA . PHE A 1 129 ? -7.426 -4.929 5.682 1.00 97.62 129 PHE A CA 1
ATOM 1013 C C . PHE A 1 129 ? -7.353 -5.534 4.287 1.00 97.62 129 PHE A C 1
ATOM 1015 O O . PHE A 1 129 ? -8.035 -5.085 3.366 1.00 97.62 129 PHE A O 1
ATOM 1022 N N . VAL A 1 130 ? -6.569 -6.596 4.148 1.00 96.00 130 VAL A N 1
ATOM 1023 C CA . VAL A 1 130 ? -6.428 -7.328 2.890 1.00 96.00 130 VAL A CA 1
ATOM 1024 C C . VAL A 1 130 ? -7.607 -8.280 2.703 1.00 96.00 130 VAL A C 1
ATOM 1026 O O . VAL A 1 130 ? -7.984 -9.029 3.612 1.00 96.00 130 VAL A O 1
ATOM 1029 N N . VAL A 1 131 ? -8.177 -8.278 1.499 1.00 96.25 131 VAL A N 1
ATOM 1030 C CA . VAL A 1 131 ? -9.133 -9.290 1.038 1.00 96.25 131 VAL A CA 1
ATOM 1031 C C . VAL A 1 131 ? -8.362 -10.353 0.264 1.00 96.25 131 VAL A C 1
ATOM 1033 O O . VAL A 1 131 ? -7.535 -10.046 -0.594 1.00 96.25 131 VAL A O 1
ATOM 1036 N N . GLU A 1 132 ? -8.630 -11.624 0.546 1.00 93.75 132 GLU A N 1
ATOM 1037 C CA . GLU A 1 132 ? -7.996 -12.713 -0.184 1.00 93.75 132 GLU A CA 1
ATOM 1038 C C . GLU A 1 132 ? -8.544 -12.794 -1.613 1.00 93.75 132 GLU A C 1
ATOM 1040 O O . GLU A 1 132 ? -9.745 -12.972 -1.835 1.00 93.75 132 GLU A O 1
ATOM 1045 N N . THR A 1 133 ? -7.653 -12.702 -2.594 1.00 90.94 133 THR A N 1
ATOM 1046 C CA . THR A 1 133 ? -8.005 -12.672 -4.020 1.00 90.94 133 THR A CA 1
ATOM 1047 C C . THR A 1 133 ? -7.536 -13.916 -4.768 1.00 90.94 133 THR A C 1
ATOM 1049 O O . THR A 1 133 ? -8.035 -14.176 -5.867 1.00 90.94 133 THR A O 1
ATOM 1052 N N . ASP A 1 134 ? -6.635 -14.713 -4.184 1.00 89.06 134 ASP A N 1
ATOM 1053 C CA . ASP A 1 134 ? -6.095 -15.905 -4.828 1.00 89.06 134 ASP A CA 1
ATOM 1054 C C . ASP A 1 134 ? -7.177 -16.981 -5.000 1.00 89.06 134 ASP A C 1
ATOM 1056 O O . ASP A 1 134 ? -7.781 -17.475 -4.048 1.00 89.06 134 ASP A O 1
ATOM 1060 N N . TYR A 1 135 ? -7.387 -17.384 -6.253 1.00 86.12 135 TYR A N 1
ATOM 1061 C CA . TYR A 1 135 ? -8.308 -18.445 -6.668 1.00 86.12 135 TYR A CA 1
ATOM 1062 C C . TYR A 1 135 ? -7.976 -19.809 -6.069 1.00 86.12 135 TYR A C 1
ATOM 1064 O O . TYR A 1 135 ? -8.847 -20.674 -6.006 1.00 86.12 135 TYR A O 1
ATOM 1072 N N . ARG A 1 136 ? -6.725 -20.015 -5.659 1.00 89.00 136 ARG A N 1
ATOM 1073 C CA . ARG A 1 136 ? -6.239 -21.279 -5.101 1.00 89.00 136 ARG A CA 1
ATOM 1074 C C . ARG A 1 136 ? -6.593 -21.433 -3.629 1.00 89.00 136 ARG A C 1
ATOM 1076 O O . ARG A 1 136 ? -6.580 -22.552 -3.122 1.00 89.00 136 ARG A O 1
ATOM 1083 N N . LYS A 1 137 ? -6.880 -20.329 -2.937 1.00 88.75 137 LYS A N 1
ATOM 1084 C CA . LYS A 1 137 ? -7.112 -20.339 -1.497 1.00 88.75 137 LYS A CA 1
ATOM 1085 C C . LYS A 1 137 ? -8.606 -20.438 -1.171 1.00 88.75 137 LYS A C 1
ATOM 1087 O O . LYS A 1 137 ? -9.430 -19.786 -1.813 1.00 88.75 137 LYS A O 1
ATOM 1092 N N . PRO A 1 138 ? -8.979 -21.225 -0.146 1.00 88.25 138 PRO A N 1
ATOM 1093 C CA . PRO A 1 138 ? -10.381 -21.464 0.194 1.00 88.25 138 PRO A CA 1
ATOM 1094 C C . PRO A 1 138 ? -11.082 -20.225 0.768 1.00 88.25 138 PRO A C 1
ATOM 1096 O O . PRO A 1 138 ? -12.301 -20.121 0.693 1.00 88.25 138 PRO A O 1
ATOM 1099 N N . ASN A 1 139 ? -10.328 -19.275 1.328 1.00 88.75 139 ASN A N 1
ATOM 1100 C CA . ASN A 1 139 ? -10.839 -18.037 1.914 1.00 88.75 139 ASN A CA 1
ATOM 1101 C C . ASN A 1 139 ? -11.027 -16.901 0.894 1.00 88.75 139 ASN A C 1
ATOM 1103 O O . ASN A 1 139 ? -11.286 -15.772 1.309 1.00 88.75 139 ASN A O 1
ATOM 1107 N N . ARG A 1 140 ? -10.942 -17.169 -0.414 1.00 90.31 140 ARG A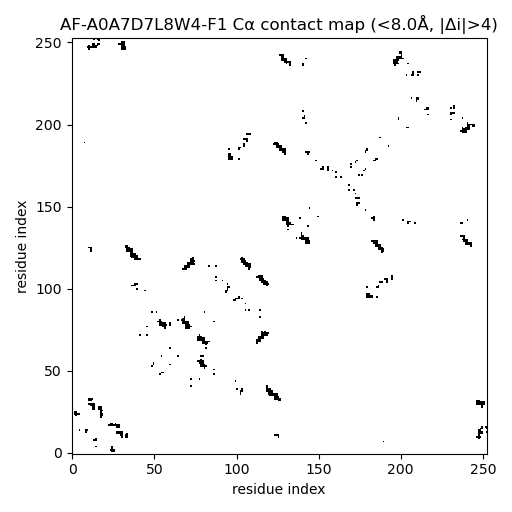 N 1
ATOM 1108 C CA . ARG A 1 140 ? -11.140 -16.162 -1.465 1.00 90.31 140 ARG A CA 1
ATOM 1109 C C . ARG A 1 140 ? -12.419 -15.340 -1.263 1.00 90.31 140 ARG A C 1
ATOM 1111 O O . ARG A 1 140 ? -13.494 -15.885 -1.023 1.00 90.31 1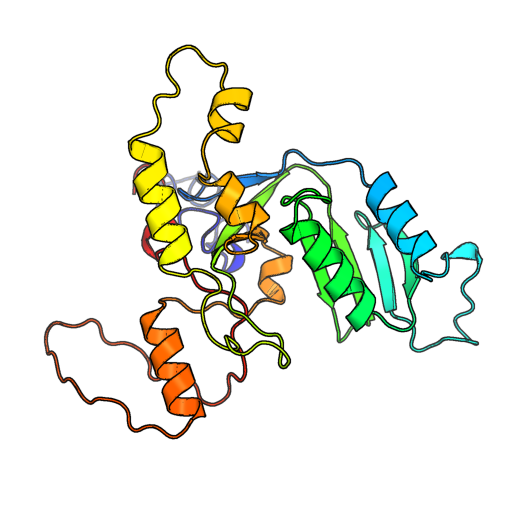40 ARG A O 1
ATOM 1118 N N . GLY A 1 141 ? -12.293 -14.027 -1.430 1.00 90.12 141 GLY A N 1
ATOM 1119 C CA . GLY A 1 141 ? -13.375 -13.057 -1.278 1.00 90.12 141 GLY A CA 1
ATOM 1120 C C . GLY A 1 141 ? -13.694 -12.698 0.174 1.00 90.12 141 GLY A C 1
ATOM 1121 O O . GLY A 1 141 ? -14.634 -11.947 0.403 1.00 90.12 141 GLY A O 1
ATOM 1122 N N . ASN A 1 142 ? -12.930 -13.213 1.140 1.00 93.75 142 ASN A N 1
ATOM 1123 C CA . ASN A 1 142 ? -13.046 -12.861 2.553 1.00 93.75 142 ASN A CA 1
ATOM 1124 C C . ASN A 1 142 ? -11.821 -12.071 3.008 1.00 93.75 142 ASN A C 1
ATOM 1126 O O . ASN A 1 142 ? -10.767 -12.109 2.368 1.00 93.75 142 ASN A O 1
ATOM 1130 N N . LEU A 1 143 ? -11.952 -11.391 4.144 1.00 95.56 143 LEU A N 1
ATOM 1131 C CA . LEU A 1 143 ? -10.809 -10.789 4.819 1.00 95.56 143 LEU A CA 1
ATOM 1132 C C . LEU A 1 143 ? -9.783 -11.866 5.189 1.00 95.56 143 LEU A C 1
ATOM 1134 O O . LEU A 1 143 ? -10.137 -12.977 5.584 1.00 95.56 143 LEU A O 1
ATOM 1138 N N . VAL A 1 144 ? -8.503 -11.513 5.096 1.00 94.94 144 VAL A N 1
ATOM 1139 C CA . VAL A 1 144 ? -7.403 -12.326 5.638 1.00 94.94 144 VAL A CA 1
ATOM 1140 C C . VAL A 1 144 ? -7.415 -12.292 7.178 1.00 94.94 144 VAL A C 1
ATOM 1142 O O . VAL A 1 144 ? -6.921 -13.208 7.840 1.00 94.94 144 VAL A O 1
ATOM 1145 N N . LEU A 1 145 ? -8.008 -11.247 7.768 1.00 95.50 145 LEU A N 1
ATOM 1146 C CA . LEU A 1 145 ? -8.225 -11.143 9.208 1.00 95.50 145 LEU A CA 1
ATOM 1147 C C . LEU A 1 145 ? -9.181 -12.239 9.700 1.00 95.50 145 LEU A C 1
ATOM 1149 O O . LEU A 1 145 ? -10.361 -12.253 9.357 1.00 95.50 145 LEU A O 1
ATOM 1153 N N . ASN A 1 146 ? -8.685 -13.087 10.602 1.00 94.50 146 ASN A N 1
ATOM 1154 C CA . ASN A 1 146 ? -9.439 -14.179 11.205 1.00 94.50 146 ASN A CA 1
ATOM 1155 C C . ASN A 1 146 ? -9.566 -13.984 12.722 1.00 94.50 146 ASN A C 1
ATOM 1157 O O . ASN A 1 146 ? -8.753 -13.301 13.347 1.00 94.50 146 ASN A O 1
ATOM 1161 N N . LYS A 1 147 ? -10.532 -14.671 13.350 1.00 94.75 147 LYS A N 1
ATOM 1162 C CA . LYS A 1 147 ? -10.709 -14.649 14.817 1.00 94.75 147 LYS A CA 1
ATOM 1163 C C . LYS A 1 147 ? -9.460 -15.091 15.587 1.00 94.75 147 LYS A C 1
ATOM 1165 O O . LYS A 1 147 ? -9.226 -14.586 16.677 1.00 94.75 147 LYS A O 1
ATOM 1170 N N . SER A 1 148 ? -8.638 -15.971 15.014 1.00 95.62 148 SER A N 1
ATOM 1171 C CA . SER A 1 148 ? -7.358 -16.379 15.605 1.00 95.62 148 SER A CA 1
ATOM 1172 C C . SER A 1 148 ? -6.368 -15.217 15.735 1.00 95.62 148 SER A C 1
ATOM 1174 O O . SER A 1 148 ? -5.656 -15.144 16.728 1.00 95.62 148 SER A O 1
ATOM 1176 N N . HIS A 1 149 ? -6.331 -14.288 14.773 1.00 95.25 149 HIS A N 1
ATOM 1177 C CA . HIS A 1 149 ? -5.489 -13.091 14.861 1.00 95.25 149 HIS A CA 1
ATOM 1178 C C . HIS A 1 149 ? -5.975 -12.165 15.980 1.00 95.25 149 HIS A C 1
ATOM 1180 O O . HIS A 1 149 ? -5.173 -11.671 16.763 1.00 95.25 149 HIS A O 1
ATOM 1186 N N . ILE A 1 150 ? -7.294 -11.996 16.108 1.00 95.12 150 ILE A N 1
ATOM 1187 C CA . ILE A 1 150 ? -7.910 -11.192 17.177 1.00 95.12 150 ILE A CA 1
ATOM 1188 C C . ILE A 1 150 ? -7.640 -11.808 18.554 1.00 95.12 150 ILE A C 1
ATOM 1190 O O . ILE A 1 150 ? -7.382 -11.088 19.518 1.00 95.12 150 ILE A O 1
ATOM 1194 N N . GLN A 1 151 ? -7.679 -13.138 18.649 1.00 95.44 151 GLN A N 1
ATOM 1195 C CA . GLN A 1 151 ? -7.352 -13.845 19.879 1.00 95.44 151 GLN A CA 1
ATOM 1196 C C . GLN A 1 151 ? -5.893 -13.607 20.284 1.00 95.44 151 GLN A C 1
ATOM 1198 O O . GLN A 1 151 ? -5.666 -13.211 21.420 1.00 95.44 151 GLN A O 1
ATOM 1203 N N . LYS A 1 152 ? -4.932 -13.724 19.356 1.00 94.62 152 LYS A N 1
ATOM 1204 C CA . LYS A 1 152 ? -3.518 -13.403 19.628 1.00 94.62 152 LYS A CA 1
ATOM 1205 C C . LYS A 1 152 ? -3.335 -11.969 20.135 1.00 94.62 152 LYS A C 1
ATOM 1207 O O . LYS A 1 152 ? -2.689 -11.763 21.148 1.00 94.62 152 LYS A O 1
ATOM 1212 N N . LEU A 1 153 ? -3.998 -10.994 19.507 1.00 94.12 153 LEU A N 1
ATOM 1213 C CA . LEU A 1 153 ? -3.982 -9.594 19.966 1.00 94.12 153 LEU A CA 1
ATOM 1214 C C . LEU A 1 153 ? -4.619 -9.393 21.348 1.00 94.12 153 LEU A C 1
ATOM 1216 O O . LEU A 1 153 ? -4.336 -8.413 22.033 1.00 94.12 153 LEU A O 1
ATOM 1220 N N . SER A 1 154 ? -5.541 -10.274 21.735 1.00 93.88 154 SER A N 1
ATOM 1221 C CA . SER A 1 154 ? -6.148 -10.244 23.066 1.00 93.88 154 SER A CA 1
ATOM 1222 C C . SER A 1 154 ? -5.210 -10.858 24.101 1.00 93.88 154 SER A C 1
ATOM 1224 O O . SER A 1 154 ? -5.085 -10.305 25.187 1.00 93.88 154 SER A O 1
ATOM 1226 N N . GLU A 1 155 ? -4.531 -11.950 23.742 1.00 93.31 155 GLU A N 1
ATOM 1227 C CA . GLU A 1 155 ? -3.503 -12.614 24.552 1.00 93.31 155 GLU A CA 1
ATOM 1228 C C . GLU A 1 155 ? -2.285 -11.705 24.780 1.00 93.31 155 GLU A C 1
ATOM 1230 O O . GLU A 1 155 ? -1.753 -11.686 25.885 1.00 93.31 155 GLU A O 1
ATOM 1235 N N . ASP A 1 156 ? -1.916 -10.871 23.800 1.00 91.94 156 ASP A N 1
ATOM 1236 C CA . ASP A 1 156 ? -0.835 -9.881 23.928 1.00 91.94 156 ASP A CA 1
ATOM 1237 C C . ASP A 1 156 ? -1.019 -8.929 25.122 1.00 91.94 156 ASP A C 1
ATOM 1239 O O . ASP A 1 156 ? -0.038 -8.435 25.670 1.00 91.94 156 ASP A O 1
ATOM 1243 N N . LYS A 1 157 ? -2.263 -8.669 25.552 1.00 87.69 157 LYS A N 1
ATOM 1244 C CA . LYS A 1 157 ? -2.554 -7.784 26.696 1.00 87.69 157 LYS A CA 1
ATOM 1245 C C . LYS A 1 157 ? -2.144 -8.377 28.041 1.00 87.69 157 LYS A C 1
ATOM 1247 O O . LYS A 1 157 ? -1.982 -7.629 29.000 1.00 87.69 157 LYS A O 1
ATOM 1252 N N . GLU A 1 158 ? -2.019 -9.697 28.109 1.00 89.25 158 GLU A N 1
ATOM 1253 C CA . GLU A 1 158 ? -1.635 -10.431 29.316 1.00 89.25 158 GLU A CA 1
ATOM 1254 C C . GLU A 1 158 ? -0.111 -10.631 29.399 1.00 89.25 158 GLU A C 1
ATOM 1256 O O . GLU A 1 158 ? 0.401 -11.102 30.415 1.00 89.25 158 GLU A O 1
ATOM 1261 N N . ILE A 1 159 ? 0.626 -10.288 28.335 1.00 88.00 159 ILE A N 1
ATOM 1262 C CA . ILE A 1 159 ? 2.082 -10.403 28.282 1.00 88.00 159 ILE A CA 1
ATOM 1263 C C . ILE A 1 159 ? 2.690 -9.182 28.971 1.00 88.00 159 ILE A C 1
ATOM 1265 O O . ILE A 1 159 ? 2.563 -8.052 28.500 1.00 88.00 159 ILE A O 1
ATOM 1269 N N . ASP A 1 160 ? 3.380 -9.413 30.086 1.00 85.50 160 ASP A N 1
ATOM 1270 C CA . ASP A 1 160 ? 4.126 -8.362 30.768 1.00 85.50 160 ASP A CA 1
ATOM 1271 C C . ASP A 1 160 ? 5.419 -8.049 30.004 1.00 85.50 160 ASP A C 1
ATOM 1273 O O . ASP A 1 160 ? 6.382 -8.818 30.020 1.00 85.50 160 ASP A O 1
ATOM 1277 N N . THR A 1 161 ? 5.429 -6.911 29.314 1.00 85.12 161 THR A N 1
ATOM 1278 C CA . THR A 1 161 ? 6.607 -6.381 28.616 1.00 85.12 161 THR A CA 1
ATOM 1279 C C . THR A 1 161 ? 7.383 -5.373 29.467 1.00 85.12 161 THR A C 1
ATOM 1281 O O . THR A 1 161 ? 8.292 -4.710 28.961 1.00 85.12 161 THR A O 1
ATOM 1284 N N . SER A 1 162 ? 7.030 -5.195 30.745 1.00 81.19 162 SER A N 1
ATOM 1285 C CA . SER A 1 162 ? 7.704 -4.228 31.604 1.00 81.19 162 SER A CA 1
ATOM 1286 C C . SER A 1 162 ? 9.167 -4.625 31.842 1.00 81.19 162 SER A C 1
ATOM 1288 O O . SER A 1 162 ? 9.494 -5.758 32.181 1.00 81.19 162 SER A O 1
ATOM 1290 N N . GLY A 1 163 ? 10.080 -3.677 31.617 1.00 81.88 163 GLY A N 1
ATOM 1291 C CA . GLY A 1 163 ? 11.524 -3.882 31.785 1.00 81.88 163 GLY A CA 1
ATOM 1292 C C . GLY A 1 163 ? 12.295 -4.278 30.520 1.00 81.88 163 GLY A C 1
ATOM 1293 O O . GLY A 1 163 ? 13.524 -4.311 30.571 1.00 81.88 163 GLY A O 1
ATOM 1294 N N . TYR A 1 164 ? 11.619 -4.509 29.392 1.00 86.00 164 TYR A N 1
ATOM 1295 C CA . TYR A 1 164 ? 12.258 -4.700 28.086 1.00 86.00 164 TYR A CA 1
ATOM 1296 C C . TYR A 1 164 ? 12.377 -3.375 27.321 1.00 86.00 164 TYR A C 1
ATOM 1298 O O . TYR A 1 164 ? 11.649 -2.420 27.594 1.00 86.00 164 TYR A O 1
ATOM 1306 N N . ASN A 1 165 ? 13.319 -3.300 26.375 1.00 89.50 165 ASN A N 1
ATOM 1307 C CA . ASN A 1 165 ? 13.365 -2.183 25.430 1.00 89.50 165 ASN A CA 1
ATOM 1308 C C . ASN A 1 165 ? 12.199 -2.291 24.424 1.00 89.50 165 ASN A C 1
ATOM 1310 O O . ASN A 1 165 ? 11.576 -3.347 24.296 1.00 89.50 165 ASN A O 1
ATOM 1314 N N . ASP A 1 166 ? 11.909 -1.204 23.706 1.00 83.81 166 ASP A N 1
ATOM 1315 C CA . ASP A 1 166 ? 10.761 -1.142 22.790 1.00 83.81 166 ASP A CA 1
ATOM 1316 C C . ASP A 1 166 ? 10.805 -2.211 21.685 1.00 83.81 166 ASP A C 1
ATOM 1318 O O . ASP A 1 166 ? 9.760 -2.687 21.243 1.00 83.81 166 ASP A O 1
ATOM 1322 N N . GLU A 1 167 ? 11.997 -2.602 21.231 1.00 85.44 167 GLU A N 1
ATOM 1323 C CA . GLU A 1 167 ? 12.168 -3.575 20.150 1.00 85.44 167 GLU A CA 1
ATOM 1324 C C . GLU A 1 167 ? 11.929 -5.011 20.631 1.00 85.44 167 GLU A C 1
ATOM 1326 O O . GLU A 1 167 ? 11.156 -5.751 20.022 1.00 85.44 167 GLU A O 1
ATOM 1331 N N . ASP A 1 168 ? 12.517 -5.383 21.766 1.00 86.19 168 ASP A N 1
ATOM 1332 C CA . ASP A 1 168 ? 12.332 -6.681 22.410 1.00 86.19 168 ASP A CA 1
ATOM 1333 C C . ASP A 1 168 ? 10.877 -6.863 22.847 1.00 86.19 168 ASP A C 1
ATOM 1335 O O . ASP A 1 168 ? 10.281 -7.905 22.577 1.00 86.19 168 ASP A O 1
ATOM 1339 N N . ALA A 1 169 ? 10.262 -5.826 23.425 1.00 85.38 169 ALA A N 1
ATOM 1340 C CA . ALA A 1 169 ? 8.844 -5.835 23.775 1.00 85.38 169 ALA A CA 1
ATOM 1341 C C . ALA A 1 169 ? 7.954 -6.089 22.547 1.00 85.38 169 ALA A C 1
ATOM 1343 O O . ALA A 1 169 ? 7.022 -6.889 22.613 1.00 85.38 169 ALA A O 1
ATOM 1344 N N . GLN A 1 170 ? 8.259 -5.459 21.407 1.00 83.88 170 GLN A N 1
ATOM 1345 C CA . GLN A 1 170 ? 7.522 -5.664 20.155 1.00 83.88 170 GLN A CA 1
ATOM 1346 C C . GLN A 1 170 ? 7.742 -7.047 19.535 1.00 83.88 170 GLN A C 1
ATOM 1348 O O . GLN A 1 170 ? 6.854 -7.527 18.838 1.00 83.88 170 GLN A O 1
ATOM 1353 N N . ASN A 1 171 ? 8.890 -7.681 19.774 1.00 85.25 171 ASN A N 1
ATOM 1354 C CA . ASN A 1 171 ? 9.174 -9.042 19.313 1.00 85.25 171 ASN A CA 1
ATOM 1355 C C . ASN A 1 171 ? 8.534 -10.116 20.211 1.00 85.25 171 ASN A C 1
ATOM 1357 O O . ASN A 1 171 ? 8.342 -11.250 19.769 1.00 85.25 171 ASN A O 1
ATOM 1361 N N . MET A 1 172 ? 8.207 -9.777 21.462 1.00 85.25 172 MET A N 1
ATOM 1362 C CA . MET A 1 172 ? 7.541 -10.678 22.410 1.00 85.25 172 MET A CA 1
ATOM 1363 C C . MET A 1 172 ? 6.035 -10.807 22.168 1.00 85.25 172 MET A C 1
ATOM 1365 O O . MET A 1 172 ? 5.457 -11.841 22.502 1.00 85.25 172 MET A O 1
ATOM 1369 N N . ILE A 1 173 ? 5.406 -9.777 21.603 1.00 91.00 173 ILE A N 1
ATOM 1370 C CA . ILE A 1 173 ? 3.967 -9.743 21.327 1.00 91.00 173 ILE A CA 1
ATOM 1371 C C . ILE A 1 173 ? 3.692 -9.909 19.832 1.00 91.00 173 ILE A C 1
ATOM 1373 O O . ILE A 1 173 ? 4.527 -9.597 18.986 1.00 91.00 173 ILE A O 1
ATOM 1377 N N . PHE A 1 174 ? 2.491 -10.362 19.478 1.00 91.62 174 PHE A N 1
ATOM 1378 C CA . PHE A 1 174 ? 2.065 -10.372 18.083 1.00 91.62 174 PHE A CA 1
ATOM 1379 C C . PHE A 1 174 ? 1.848 -8.935 17.581 1.00 91.62 174 PHE A C 1
ATOM 1381 O O . PHE A 1 174 ? 2.472 -8.509 16.610 1.00 91.62 174 PHE A O 1
ATOM 1388 N N . GLY A 1 175 ? 1.016 -8.156 18.268 1.00 91.69 175 GLY A N 1
ATOM 1389 C CA . GLY A 1 175 ? 0.821 -6.727 18.055 1.00 91.69 175 GLY A CA 1
ATOM 1390 C C . GLY A 1 175 ? 0.480 -6.323 16.614 1.00 91.69 175 GLY A C 1
ATOM 1391 O O . GLY A 1 175 ? 0.059 -7.116 15.768 1.00 91.69 175 GLY A O 1
ATOM 1392 N N . TRP A 1 176 ? 0.675 -5.037 16.315 1.00 92.25 176 TRP A N 1
ATOM 1393 C CA . TRP A 1 176 ? 0.446 -4.494 14.971 1.00 92.25 176 TRP A CA 1
ATOM 1394 C C . TRP A 1 176 ? 1.444 -5.036 13.942 1.00 92.25 176 TRP A C 1
ATOM 1396 O O . TRP A 1 176 ? 1.066 -5.366 12.819 1.00 92.25 176 TRP A O 1
ATOM 1406 N N . ARG A 1 177 ? 2.716 -5.197 14.336 1.00 89.88 177 ARG A N 1
ATOM 1407 C CA . ARG A 1 177 ? 3.743 -5.783 13.466 1.00 89.88 177 ARG A CA 1
ATOM 1408 C C . ARG A 1 177 ? 3.344 -7.185 13.020 1.00 89.88 177 ARG A C 1
ATOM 1410 O O . ARG A 1 177 ? 3.464 -7.484 11.838 1.00 89.88 177 ARG A O 1
ATOM 1417 N N . GLY A 1 178 ? 2.810 -8.016 13.906 1.00 91.31 178 GLY A N 1
ATOM 1418 C CA . GLY A 1 178 ? 2.323 -9.348 13.565 1.00 91.31 178 GLY A CA 1
ATOM 1419 C C . GLY A 1 178 ? 1.195 -9.334 12.534 1.00 91.31 178 GLY A C 1
ATOM 1420 O O . GLY A 1 178 ? 1.174 -10.192 11.653 1.00 91.31 178 GLY A O 1
ATOM 1421 N N . LEU A 1 179 ? 0.295 -8.343 12.567 1.00 93.81 179 LEU A N 1
ATOM 1422 C CA . LEU A 1 179 ? -0.744 -8.175 11.539 1.00 93.81 179 LEU A CA 1
ATOM 1423 C C . LEU A 1 179 ? -0.162 -7.844 10.159 1.00 93.81 179 LEU A C 1
ATOM 1425 O O . LEU A 1 179 ? -0.627 -8.387 9.158 1.00 93.81 179 LEU A O 1
ATOM 1429 N N . ILE A 1 180 ? 0.870 -7.000 10.106 1.00 92.75 180 ILE A N 1
ATOM 1430 C CA . ILE A 1 180 ? 1.574 -6.685 8.855 1.00 92.75 180 ILE A CA 1
ATOM 1431 C C . ILE A 1 180 ? 2.281 -7.940 8.325 1.00 92.75 180 ILE A C 1
ATOM 1433 O O . ILE A 1 180 ? 2.042 -8.342 7.191 1.00 92.75 180 ILE A O 1
ATOM 1437 N N . HIS A 1 181 ? 3.078 -8.612 9.165 1.00 89.75 181 HIS A N 1
ATOM 1438 C CA . HIS A 1 181 ? 3.863 -9.798 8.781 1.00 89.75 181 HIS A CA 1
ATOM 1439 C C . HIS A 1 181 ? 3.008 -11.037 8.466 1.00 89.75 181 HIS A C 1
ATOM 1441 O O . HIS A 1 181 ? 3.472 -11.983 7.831 1.00 89.75 181 HIS A O 1
ATOM 1447 N N . SER A 1 182 ? 1.754 -11.064 8.924 1.00 91.00 182 SER A N 1
ATOM 1448 C CA . SER A 1 182 ? 0.775 -12.090 8.541 1.00 91.00 182 SER A CA 1
ATOM 1449 C C . SER A 1 182 ? -0.002 -11.730 7.270 1.00 91.00 182 SER A C 1
ATOM 1451 O O . SER A 1 182 ? -0.870 -12.498 6.851 1.00 91.00 182 SER A O 1
ATOM 1453 N N . GLY A 1 183 ? 0.295 -10.583 6.645 1.00 91.44 183 GLY A N 1
ATOM 1454 C CA . GLY A 1 183 ? -0.386 -10.091 5.448 1.00 91.44 183 GLY A CA 1
ATOM 1455 C C . GLY A 1 183 ? -1.856 -9.739 5.681 1.00 91.44 183 GLY A C 1
ATOM 1456 O O . GLY A 1 183 ? -2.644 -9.747 4.739 1.00 91.44 183 GLY A O 1
ATOM 1457 N N . VAL A 1 184 ? -2.249 -9.488 6.933 1.00 94.56 184 VAL A N 1
ATOM 1458 C CA . VAL A 1 184 ? -3.622 -9.111 7.294 1.00 94.56 184 VAL A CA 1
ATOM 1459 C C . VAL A 1 184 ? -3.879 -7.644 6.973 1.00 94.56 184 VAL A C 1
ATOM 1461 O O . VAL A 1 184 ? -4.985 -7.286 6.560 1.00 94.56 184 VAL A O 1
ATOM 1464 N N . VAL A 1 185 ? -2.859 -6.812 7.172 1.00 95.81 185 VAL A N 1
ATOM 1465 C CA . VAL A 1 185 ? -2.894 -5.376 6.913 1.00 95.81 185 VAL A CA 1
ATOM 1466 C C . VAL A 1 185 ? -1.808 -5.014 5.908 1.00 95.81 185 VAL A C 1
ATOM 1468 O O . VAL A 1 185 ? -0.661 -5.430 6.059 1.00 95.81 185 VAL A O 1
ATOM 1471 N N . GLU A 1 186 ? -2.166 -4.192 4.926 1.00 95.25 186 GLU A N 1
ATOM 1472 C CA . GLU A 1 186 ? -1.236 -3.573 3.979 1.00 95.25 186 GLU A CA 1
ATOM 1473 C C . GLU A 1 186 ? -1.350 -2.050 4.046 1.00 95.25 186 GLU A C 1
ATOM 1475 O O . GLU A 1 186 ? -2.442 -1.509 4.223 1.00 95.25 186 GLU A O 1
ATOM 1480 N N . TYR A 1 187 ? -0.218 -1.357 3.915 1.00 95.62 187 TYR A N 1
ATOM 1481 C CA . TYR A 1 187 ? -0.183 0.100 3.798 1.00 95.62 187 TYR A CA 1
ATOM 1482 C C . TYR A 1 187 ? -0.315 0.498 2.335 1.00 95.62 187 TYR A C 1
ATOM 1484 O O . TYR A 1 187 ? 0.548 0.164 1.538 1.00 95.62 187 TYR A O 1
ATOM 1492 N N . LEU A 1 188 ? -1.357 1.227 1.966 1.00 95.62 188 LEU A N 1
ATOM 1493 C CA . LEU A 1 188 ? -1.511 1.718 0.600 1.00 95.62 188 LEU A CA 1
ATOM 1494 C C . LEU A 1 188 ? -1.185 3.201 0.565 1.00 95.62 188 LEU A C 1
ATOM 1496 O O . LEU A 1 188 ? -1.706 3.968 1.379 1.00 95.62 188 LEU A O 1
ATOM 1500 N N . ASP A 1 189 ? -0.317 3.596 -0.360 1.00 94.88 189 ASP A N 1
ATOM 1501 C CA . ASP A 1 189 ? -0.147 5.001 -0.708 1.00 94.88 189 ASP A CA 1
ATOM 1502 C C . ASP A 1 189 ? -1.162 5.441 -1.769 1.00 94.88 189 ASP A C 1
ATOM 1504 O O . ASP A 1 189 ? -1.941 4.644 -2.298 1.00 94.88 189 ASP A O 1
ATOM 1508 N N . ALA A 1 190 ? -1.175 6.744 -2.051 1.00 91.94 190 ALA A N 1
ATOM 1509 C CA . ALA A 1 190 ? -2.127 7.335 -2.984 1.00 91.94 190 ALA A CA 1
ATOM 1510 C C . ALA A 1 190 ? -2.024 6.770 -4.413 1.00 91.94 190 ALA A C 1
ATOM 1512 O O . ALA A 1 190 ? -3.030 6.765 -5.118 1.00 91.94 190 ALA A O 1
ATOM 1513 N N . GLU A 1 191 ? -0.840 6.321 -4.847 1.00 92.00 191 GLU A N 1
ATOM 1514 C CA . GLU A 1 191 ? -0.649 5.755 -6.189 1.00 92.00 191 GLU A CA 1
ATOM 1515 C C . GLU A 1 191 ? -1.074 4.282 -6.246 1.00 92.00 191 GLU A C 1
ATOM 1517 O O . GLU A 1 191 ? -1.770 3.876 -7.176 1.00 92.00 191 GLU A O 1
ATOM 1522 N N . GLU A 1 192 ? -0.721 3.475 -5.240 1.00 93.88 192 GLU A N 1
ATOM 1523 C CA . GLU A 1 192 ? -1.149 2.074 -5.136 1.00 93.88 192 GLU A CA 1
ATOM 1524 C C . GLU A 1 192 ? -2.679 1.965 -5.031 1.00 93.88 192 GLU A C 1
ATOM 1526 O O . GLU A 1 192 ? -3.288 1.078 -5.642 1.00 93.88 192 GLU A O 1
ATOM 1531 N N . GLU A 1 193 ? -3.316 2.921 -4.345 1.00 93.56 193 GLU A N 1
ATOM 1532 C CA . GLU A 1 193 ? -4.772 3.012 -4.206 1.00 93.56 193 GLU A CA 1
ATOM 1533 C C . GLU A 1 193 ? -5.507 3.144 -5.554 1.00 93.56 193 GLU A C 1
ATOM 1535 O O . GLU A 1 193 ? -6.613 2.618 -5.682 1.00 93.56 193 GLU A O 1
ATOM 1540 N N . GLU A 1 194 ? -4.900 3.729 -6.596 1.00 91.25 194 GLU A N 1
ATOM 1541 C CA . GLU A 1 194 ? -5.529 3.821 -7.927 1.00 91.25 194 GLU A CA 1
ATOM 1542 C C . GLU A 1 194 ? -5.765 2.449 -8.579 1.00 91.25 194 GLU A C 1
ATOM 1544 O O . GLU A 1 194 ? -6.639 2.299 -9.438 1.00 91.25 194 GLU A O 1
ATOM 1549 N N . THR A 1 195 ? -5.000 1.436 -8.166 1.00 91.44 195 THR A N 1
ATOM 1550 C CA . THR A 1 195 ? -5.124 0.057 -8.662 1.00 91.44 195 THR A CA 1
ATOM 1551 C C . THR A 1 195 ? -5.921 -0.855 -7.728 1.00 91.44 195 THR A C 1
ATOM 1553 O O . THR A 1 195 ? -6.232 -1.994 -8.091 1.00 91.44 195 THR A O 1
ATOM 1556 N N . ALA A 1 196 ? -6.285 -0.363 -6.542 1.00 93.69 196 ALA A N 1
ATOM 1557 C CA . ALA A 1 196 ? -7.000 -1.117 -5.527 1.00 93.69 196 ALA A CA 1
ATOM 1558 C C . ALA A 1 196 ? -8.524 -0.958 -5.650 1.00 93.69 196 ALA A C 1
ATOM 1560 O O . ALA A 1 196 ? -9.054 0.071 -6.059 1.00 93.69 196 ALA A O 1
ATOM 1561 N N . MET A 1 197 ? -9.253 -1.990 -5.223 1.00 95.12 197 MET A N 1
ATOM 1562 C CA . MET A 1 197 ? -10.705 -1.946 -5.049 1.00 95.12 197 MET A CA 1
ATOM 1563 C C . MET A 1 197 ? -11.029 -2.107 -3.566 1.00 95.12 197 MET A C 1
ATOM 1565 O O . MET A 1 197 ? -10.945 -3.213 -3.023 1.00 95.12 197 MET A O 1
ATOM 1569 N N . ILE A 1 198 ? -11.394 -0.999 -2.920 1.00 96.12 198 ILE A N 1
ATOM 1570 C CA . ILE A 1 198 ? -11.599 -0.920 -1.470 1.00 96.12 198 ILE A CA 1
ATOM 1571 C C . ILE A 1 198 ? -13.095 -0.954 -1.143 1.00 96.12 198 ILE A C 1
ATOM 1573 O O . ILE A 1 198 ? -13.892 -0.230 -1.743 1.00 96.12 198 ILE A O 1
ATOM 1577 N N . ILE A 1 199 ? -13.478 -1.790 -0.180 1.00 95.56 199 ILE A N 1
ATOM 1578 C CA . ILE A 1 199 ? -14.829 -1.825 0.384 1.00 95.56 199 ILE A CA 1
ATOM 1579 C C . ILE A 1 199 ? -14.893 -1.132 1.749 1.00 95.56 199 ILE A C 1
ATOM 1581 O O . ILE A 1 199 ? -13.921 -1.126 2.497 1.00 95.56 199 ILE A O 1
ATOM 1585 N N . MET A 1 200 ? -16.038 -0.527 2.070 1.00 93.50 200 MET A N 1
ATOM 1586 C CA . MET A 1 200 ? -16.178 0.356 3.236 1.00 93.50 200 MET A CA 1
ATOM 1587 C C . MET A 1 200 ? -16.357 -0.381 4.563 1.00 93.50 200 MET A C 1
ATOM 1589 O O . MET A 1 200 ? -15.918 0.118 5.597 1.00 93.50 200 MET A O 1
ATOM 1593 N N . THR A 1 201 ? -17.047 -1.521 4.565 1.00 93.69 201 THR A N 1
ATOM 1594 C CA . THR A 1 201 ? -17.257 -2.310 5.782 1.00 93.69 201 THR A CA 1
ATOM 1595 C C . THR A 1 201 ? -17.174 -3.808 5.486 1.00 93.69 201 THR A C 1
ATOM 1597 O O . THR A 1 201 ? -17.494 -4.225 4.368 1.00 93.69 201 THR A O 1
ATOM 1600 N N . PRO A 1 202 ? -16.793 -4.637 6.476 1.00 93.62 202 PRO A N 1
ATOM 1601 C CA . PRO A 1 202 ? -16.799 -6.092 6.327 1.00 93.62 202 PRO A CA 1
ATOM 1602 C C . PRO A 1 202 ? -18.188 -6.662 6.010 1.00 93.62 202 PRO A C 1
ATOM 1604 O O . PRO A 1 202 ? -18.299 -7.610 5.241 1.00 93.62 202 PRO A O 1
ATOM 1607 N N . GLU A 1 203 ? -19.251 -6.059 6.550 1.00 91.88 203 GLU A N 1
ATOM 1608 C CA . GLU A 1 203 ? -20.637 -6.454 6.260 1.00 91.88 203 GLU A CA 1
ATOM 1609 C C . GLU A 1 203 ? -20.956 -6.305 4.769 1.00 91.88 203 GLU A C 1
ATOM 1611 O O . GLU A 1 203 ? -21.502 -7.215 4.151 1.00 91.88 203 GLU A O 1
ATOM 1616 N N . ASP A 1 204 ? -20.555 -5.182 4.165 1.00 92.31 204 ASP A N 1
ATOM 1617 C CA . ASP A 1 204 ? -20.803 -4.933 2.744 1.00 92.31 204 ASP A CA 1
ATOM 1618 C C . ASP A 1 204 ? -20.037 -5.945 1.860 1.00 92.31 204 ASP A C 1
ATOM 1620 O O . ASP A 1 204 ? -20.487 -6.281 0.761 1.00 92.31 204 ASP A O 1
ATOM 1624 N N . LEU A 1 205 ? -18.891 -6.458 2.334 1.00 93.00 205 LEU A N 1
ATOM 1625 C CA . LEU A 1 205 ? -18.124 -7.513 1.658 1.00 93.00 205 LEU A CA 1
ATOM 1626 C C . LEU A 1 205 ? -18.865 -8.847 1.676 1.00 93.00 205 LEU A C 1
ATOM 1628 O O . LEU A 1 205 ? -18.933 -9.521 0.647 1.00 93.00 205 LEU A O 1
ATOM 1632 N N . GLU A 1 206 ? -19.440 -9.212 2.821 1.00 91.44 206 GLU A N 1
ATOM 1633 C CA . GLU A 1 206 ? -20.270 -10.409 2.955 1.00 91.44 206 GLU A CA 1
ATOM 1634 C C . GLU A 1 206 ? -21.518 -10.312 2.071 1.00 91.44 206 GLU A C 1
ATOM 1636 O O . GLU A 1 206 ? -21.782 -11.226 1.293 1.00 91.44 206 GLU A O 1
ATOM 1641 N N . GLU A 1 207 ? -22.217 -9.173 2.085 1.00 90.81 207 GLU A N 1
ATOM 1642 C CA . GLU A 1 207 ? -23.378 -8.935 1.220 1.00 90.81 207 GLU A CA 1
ATOM 1643 C C . GLU A 1 207 ? -23.026 -9.037 -0.272 1.00 90.81 207 GLU A C 1
ATOM 1645 O O . GLU A 1 207 ? -23.783 -9.609 -1.062 1.00 90.81 207 GLU A O 1
ATOM 1650 N N . HIS A 1 208 ? -21.874 -8.495 -0.681 1.00 91.44 208 HIS A N 1
ATOM 1651 C CA . HIS A 1 208 ? -21.402 -8.603 -2.059 1.00 91.44 208 HIS A CA 1
ATOM 1652 C C . HIS A 1 208 ? -21.069 -10.050 -2.440 1.00 91.44 208 HIS A C 1
ATOM 1654 O O . HIS A 1 208 ? -21.419 -10.502 -3.533 1.00 91.44 208 HIS A O 1
ATOM 1660 N N . ARG A 1 209 ? -20.416 -10.795 -1.546 1.00 89.25 209 ARG A N 1
ATOM 1661 C CA . ARG A 1 209 ? -20.097 -12.211 -1.753 1.00 89.25 209 ARG A CA 1
ATOM 1662 C C . ARG A 1 209 ? -21.370 -13.040 -1.906 1.00 89.25 209 ARG A C 1
ATOM 1664 O O . ARG A 1 209 ? -21.458 -13.850 -2.828 1.00 89.25 209 ARG A O 1
ATOM 1671 N N . ASP A 1 210 ? -22.351 -12.814 -1.045 1.00 90.12 210 ASP A N 1
ATOM 1672 C CA . ASP A 1 210 ? -23.627 -13.522 -1.060 1.00 90.12 210 ASP A CA 1
ATOM 1673 C C . ASP A 1 210 ? -24.395 -13.227 -2.359 1.00 90.12 210 ASP A C 1
ATOM 1675 O O . ASP A 1 210 ? -24.878 -14.149 -3.021 1.00 90.12 210 ASP A O 1
ATOM 1679 N N . LEU A 1 211 ? -24.391 -11.967 -2.813 1.00 88.94 211 LEU A N 1
ATOM 1680 C CA . LEU A 1 211 ? -24.927 -11.570 -4.118 1.00 88.94 211 LEU A CA 1
ATOM 1681 C C . LEU A 1 211 ? -24.231 -12.306 -5.277 1.00 88.94 211 LEU A C 1
ATOM 1683 O O . LEU A 1 211 ? -24.901 -12.810 -6.178 1.00 88.94 211 LEU A O 1
ATOM 1687 N N . MET A 1 212 ? -22.901 -12.416 -5.249 1.00 87.25 212 MET A N 1
ATOM 1688 C CA . MET A 1 212 ? -22.131 -13.134 -6.272 1.00 87.25 212 MET A CA 1
ATOM 1689 C C . MET A 1 212 ? -22.385 -14.650 -6.268 1.00 87.25 212 MET A C 1
ATOM 1691 O O . MET A 1 212 ? -22.224 -15.295 -7.305 1.00 87.25 212 MET A O 1
ATOM 1695 N N . GLN A 1 213 ? -22.813 -15.217 -5.137 1.00 88.00 213 GLN A N 1
ATOM 1696 C CA . GLN A 1 213 ? -23.242 -16.616 -5.010 1.00 88.00 213 GLN A CA 1
ATOM 1697 C C . GLN A 1 213 ? -24.731 -16.826 -5.339 1.00 88.00 213 GLN A C 1
ATOM 1699 O O . GLN A 1 213 ? -25.199 -17.964 -5.351 1.00 88.00 213 GLN A O 1
ATOM 1704 N N . GLY A 1 214 ? -25.478 -15.755 -5.628 1.00 85.81 214 GLY A N 1
ATOM 1705 C CA . GLY A 1 214 ? -26.915 -15.814 -5.897 1.00 85.81 214 GLY A CA 1
ATOM 1706 C C . GLY A 1 214 ? -27.769 -16.042 -4.646 1.00 85.81 214 GLY A C 1
ATOM 1707 O O . GLY A 1 214 ? -28.928 -16.442 -4.766 1.00 85.81 214 GLY A O 1
ATOM 1708 N N . LEU A 1 215 ? -27.216 -15.804 -3.454 1.00 84.81 215 LEU A N 1
ATOM 1709 C CA . LEU A 1 215 ? -27.957 -15.887 -2.203 1.00 84.81 215 LEU A CA 1
ATOM 1710 C C . LEU A 1 215 ? -28.888 -14.669 -2.063 1.00 84.81 215 LEU A C 1
ATOM 1712 O O . LEU A 1 215 ? -28.510 -13.545 -2.412 1.00 84.81 215 LEU A O 1
ATOM 1716 N N . PRO A 1 216 ? -30.125 -14.864 -1.575 1.00 76.44 216 PRO A N 1
ATOM 1717 C CA . PRO A 1 216 ? -31.065 -13.769 -1.396 1.00 76.44 216 PRO A CA 1
ATOM 1718 C C . PRO A 1 216 ? -30.590 -12.832 -0.281 1.00 76.44 216 PRO A C 1
ATOM 1720 O O . PRO A 1 216 ? -30.237 -13.282 0.807 1.00 76.44 216 PRO A O 1
ATOM 1723 N N . GLN A 1 217 ? -30.638 -11.520 -0.526 1.00 72.06 217 GLN A N 1
ATOM 1724 C CA . GLN A 1 217 ? -30.364 -10.536 0.520 1.00 72.06 217 GLN A CA 1
ATOM 1725 C C . GLN A 1 217 ? -31.400 -10.638 1.644 1.00 72.06 217 GLN A C 1
ATOM 1727 O O . GLN A 1 217 ? -32.612 -10.641 1.403 1.00 72.06 217 GLN A O 1
ATOM 1732 N N . ALA A 1 218 ? -30.921 -10.669 2.887 1.00 69.06 218 ALA A N 1
ATOM 1733 C CA . ALA A 1 218 ? -31.778 -10.589 4.056 1.00 69.06 218 ALA A CA 1
ATOM 1734 C C . ALA A 1 218 ? -32.375 -9.174 4.157 1.00 69.06 218 ALA A C 1
ATOM 1736 O O . ALA A 1 218 ? -31.707 -8.226 4.567 1.00 69.06 218 ALA A O 1
ATOM 1737 N N . ASN A 1 219 ? -33.652 -9.023 3.800 1.00 63.81 219 ASN A N 1
ATOM 1738 C CA . ASN A 1 219 ? -34.386 -7.765 3.953 1.00 63.81 219 ASN A CA 1
ATOM 1739 C C . ASN A 1 219 ? -34.709 -7.507 5.434 1.00 63.81 219 ASN A C 1
ATOM 1741 O O . ASN A 1 219 ? -35.839 -7.699 5.882 1.00 63.81 219 ASN A O 1
ATOM 1745 N N . THR A 1 220 ? -33.718 -7.066 6.207 1.00 67.12 220 THR A N 1
ATOM 1746 C CA . THR A 1 220 ? -33.955 -6.513 7.545 1.00 67.12 220 THR A CA 1
ATOM 1747 C C . THR A 1 220 ? -34.250 -5.022 7.410 1.00 67.12 220 THR A C 1
ATOM 1749 O O . THR A 1 220 ? -33.351 -4.195 7.283 1.00 67.12 220 THR A O 1
ATOM 1752 N N . ILE A 1 221 ? -35.539 -4.667 7.374 1.00 69.12 221 ILE A N 1
ATOM 1753 C CA . ILE A 1 221 ? -35.970 -3.263 7.339 1.00 69.12 221 ILE A CA 1
ATOM 1754 C C . ILE A 1 221 ? -35.857 -2.705 8.758 1.00 69.12 221 ILE A C 1
ATOM 1756 O O . ILE A 1 221 ? -36.810 -2.735 9.532 1.00 69.12 221 ILE A O 1
ATOM 1760 N N . ASP A 1 222 ? -34.671 -2.221 9.102 1.00 79.69 222 ASP A N 1
ATOM 1761 C CA . ASP A 1 222 ? -34.468 -1.403 10.291 1.00 79.69 222 ASP A CA 1
ATOM 1762 C C . ASP A 1 222 ? -34.563 0.076 9.896 1.00 79.69 222 ASP A C 1
ATOM 1764 O O . ASP A 1 222 ? -33.727 0.590 9.150 1.00 79.69 222 ASP A O 1
ATOM 1768 N N . GLN A 1 223 ? -35.604 0.757 10.382 1.00 81.38 223 GLN A N 1
ATOM 1769 C CA . GLN A 1 223 ? -35.896 2.156 10.049 1.00 81.38 223 GLN A CA 1
ATOM 1770 C C . GLN A 1 223 ? -34.854 3.141 10.599 1.00 81.38 223 GLN A C 1
ATOM 1772 O O . GLN A 1 223 ? -34.796 4.279 10.137 1.00 81.38 223 GLN A O 1
ATOM 1777 N N . HIS A 1 224 ? -34.031 2.723 11.565 1.00 87.50 224 HIS A N 1
ATOM 1778 C CA . HIS A 1 224 ? -33.006 3.569 12.177 1.00 87.50 224 HIS A CA 1
ATOM 1779 C C . HIS A 1 224 ? -31.613 3.370 11.571 1.00 87.50 224 HIS A C 1
ATOM 1781 O O . HIS A 1 224 ? -30.684 4.099 11.924 1.00 87.50 224 HIS A O 1
ATOM 1787 N N . LYS A 1 225 ? -31.441 2.414 10.648 1.00 85.12 225 LYS A N 1
ATOM 1788 C CA . LYS A 1 225 ? -30.152 2.202 9.984 1.00 85.12 225 LYS A CA 1
ATOM 1789 C C . LYS A 1 225 ? -29.887 3.261 8.925 1.00 85.12 225 LYS A C 1
ATOM 1791 O O . LYS A 1 225 ? -30.779 3.734 8.220 1.00 85.12 225 LYS A O 1
ATOM 1796 N N . ARG A 1 226 ? -28.603 3.581 8.764 1.00 85.38 226 ARG A N 1
ATOM 1797 C CA . ARG A 1 226 ? -28.112 4.352 7.621 1.00 85.38 226 ARG A CA 1
ATOM 1798 C C . ARG A 1 226 ? -28.540 3.665 6.321 1.00 85.38 226 ARG A C 1
ATOM 1800 O O . ARG A 1 226 ? -28.371 2.458 6.169 1.00 85.38 226 ARG A O 1
ATOM 1807 N N . ILE A 1 227 ? -29.009 4.456 5.358 1.00 86.12 227 ILE A N 1
ATOM 1808 C CA . ILE A 1 227 ? -29.285 3.973 4.003 1.00 86.12 227 ILE A CA 1
ATOM 1809 C C . ILE A 1 227 ? -27.951 3.614 3.339 1.00 86.12 227 ILE A C 1
ATOM 1811 O O . ILE A 1 227 ? -27.126 4.493 3.072 1.00 86.12 227 ILE A O 1
ATOM 1815 N N . LYS A 1 228 ? -27.742 2.320 3.090 1.00 85.06 228 LYS A N 1
ATOM 1816 C C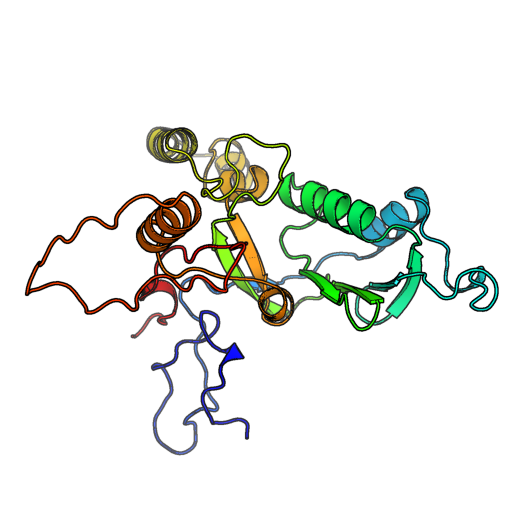A . LYS A 1 228 ? -26.589 1.799 2.351 1.00 85.06 228 LYS A CA 1
ATOM 1817 C C . LYS A 1 228 ? -26.942 1.636 0.862 1.00 85.06 228 LYS A C 1
ATOM 1819 O O . LYS A 1 228 ? -28.078 1.270 0.544 1.00 85.06 228 LYS A O 1
ATOM 1824 N N . PRO A 1 229 ? -26.010 1.911 -0.068 1.00 86.00 229 PRO A N 1
ATOM 1825 C CA . PRO A 1 229 ? -26.195 1.540 -1.465 1.00 86.00 229 PRO A CA 1
ATOM 1826 C C . PRO A 1 229 ? -26.234 0.013 -1.596 1.00 86.00 229 PRO A C 1
ATOM 1828 O O . PRO A 1 229 ? -25.574 -0.699 -0.845 1.00 86.00 229 PRO A O 1
ATOM 1831 N N . LYS A 1 230 ? -26.996 -0.497 -2.567 1.00 85.69 230 LYS A N 1
ATOM 1832 C CA . LYS A 1 230 ? -27.025 -1.939 -2.847 1.00 85.69 230 LYS A CA 1
ATOM 1833 C C . LYS A 1 230 ? -25.663 -2.410 -3.386 1.00 85.69 230 LYS A C 1
ATOM 1835 O O . LYS A 1 230 ? -25.022 -1.635 -4.105 1.00 85.69 230 LYS A O 1
ATOM 1840 N N . PRO A 1 231 ? -25.252 -3.666 -3.125 1.00 86.50 231 PRO A N 1
ATOM 1841 C CA . PRO A 1 231 ? -24.024 -4.221 -3.683 1.00 86.50 231 PRO A CA 1
ATOM 1842 C C . PRO A 1 231 ? -24.010 -4.117 -5.210 1.00 86.50 231 PRO A C 1
ATOM 1844 O O . PRO A 1 231 ? -24.992 -4.443 -5.880 1.00 86.50 231 PRO A O 1
ATOM 1847 N N . ASN A 1 232 ? -22.894 -3.648 -5.766 1.00 87.88 232 ASN A N 1
ATOM 1848 C CA . ASN A 1 232 ? -22.754 -3.453 -7.205 1.00 87.88 232 ASN A CA 1
ATOM 1849 C C . ASN A 1 232 ? -22.390 -4.785 -7.899 1.00 87.88 232 ASN A C 1
ATOM 1851 O O . ASN A 1 232 ? -21.295 -5.293 -7.659 1.00 87.88 232 ASN A O 1
ATOM 1855 N N . PRO A 1 233 ? -23.236 -5.330 -8.797 1.00 87.50 233 PRO A N 1
ATOM 1856 C CA . PRO A 1 233 ? -22.973 -6.603 -9.482 1.00 87.50 233 PRO A CA 1
ATOM 1857 C C . PRO A 1 233 ? -21.850 -6.528 -10.534 1.00 87.50 233 PRO A C 1
ATOM 1859 O O . PRO A 1 233 ? -21.359 -7.557 -11.012 1.00 87.50 233 PRO A O 1
ATOM 1862 N N . SER A 1 234 ? -21.457 -5.316 -10.935 1.00 91.25 234 SER A N 1
ATOM 1863 C CA . SER A 1 234 ? -20.387 -5.097 -11.912 1.00 91.25 234 SER A CA 1
ATOM 1864 C C . SER A 1 234 ? -18.999 -5.284 -11.304 1.00 91.25 234 SER A C 1
ATOM 1866 O O . SER A 1 234 ? -18.067 -5.645 -12.022 1.00 91.25 234 SER A O 1
ATOM 1868 N N . VAL A 1 235 ? -18.852 -5.064 -9.993 1.00 90.56 235 VAL A N 1
ATOM 1869 C CA . VAL A 1 235 ? -17.592 -5.320 -9.287 1.00 90.56 235 VAL A CA 1
ATOM 1870 C C . VAL A 1 235 ? -17.423 -6.830 -9.155 1.00 90.56 235 VAL A C 1
ATOM 1872 O O . VAL A 1 235 ? -18.348 -7.527 -8.757 1.00 90.56 235 VAL A O 1
ATOM 1875 N N . LYS A 1 236 ? -16.261 -7.354 -9.553 1.00 88.38 236 LYS A N 1
ATOM 1876 C CA . LYS A 1 236 ? -15.985 -8.801 -9.502 1.00 88.38 236 LYS A CA 1
ATOM 1877 C C . LYS A 1 236 ? -15.199 -9.220 -8.272 1.00 88.38 236 LYS A C 1
ATOM 1879 O O . LYS A 1 236 ? -15.400 -10.326 -7.779 1.00 88.38 236 LYS A O 1
ATOM 1884 N N . THR A 1 237 ? -14.300 -8.353 -7.823 1.00 90.25 237 THR A N 1
ATOM 1885 C CA . THR A 1 237 ? -13.360 -8.653 -6.751 1.00 90.25 237 THR A CA 1
ATOM 1886 C C . THR A 1 237 ? -13.013 -7.360 -6.025 1.00 90.25 237 THR A C 1
ATOM 1888 O O . THR A 1 237 ? -12.708 -6.359 -6.673 1.00 90.25 237 THR A O 1
ATOM 1891 N N . TYR A 1 238 ? -13.028 -7.405 -4.697 1.00 95.50 238 TYR A N 1
ATOM 1892 C CA . TYR A 1 238 ? -12.423 -6.390 -3.840 1.00 95.50 238 TYR A CA 1
ATOM 1893 C C . TYR A 1 238 ? -11.038 -6.862 -3.407 1.00 95.50 238 TYR A C 1
ATOM 1895 O O . TYR A 1 238 ? -10.835 -8.054 -3.182 1.00 95.50 238 TYR A O 1
ATOM 1903 N N . THR A 1 239 ? -10.088 -5.938 -3.314 1.00 95.44 239 THR A N 1
ATOM 1904 C CA . THR A 1 239 ? -8.708 -6.223 -2.894 1.00 95.44 239 THR A CA 1
ATOM 1905 C C . THR A 1 239 ? -8.486 -5.877 -1.428 1.00 95.44 239 THR A C 1
ATOM 1907 O O . THR A 1 239 ? -7.689 -6.524 -0.760 1.00 95.44 239 THR A O 1
ATOM 1910 N N . HIS A 1 240 ? -9.204 -4.871 -0.926 1.00 97.12 240 HIS A N 1
ATOM 1911 C CA . HIS A 1 240 ? -9.001 -4.301 0.400 1.00 97.12 240 HIS A CA 1
ATOM 1912 C C . HIS A 1 240 ? -10.329 -3.911 1.051 1.00 97.12 240 HIS A C 1
ATOM 1914 O O . HIS A 1 240 ? -11.337 -3.716 0.371 1.00 97.12 240 HIS A O 1
ATOM 1920 N N . CYS A 1 241 ? -10.315 -3.764 2.371 1.00 97.38 241 CYS A N 1
ATOM 1921 C CA . CYS A 1 241 ? -11.414 -3.254 3.177 1.00 97.38 241 CYS A CA 1
ATOM 1922 C C . CYS A 1 241 ? -10.902 -2.169 4.124 1.00 97.38 241 CYS A C 1
ATOM 1924 O O . CYS A 1 241 ? -9.840 -2.316 4.733 1.00 97.38 241 CYS A O 1
ATOM 1926 N N . GLU A 1 242 ? -11.676 -1.098 4.273 1.00 97.19 242 GLU A N 1
ATOM 1927 C CA . GLU A 1 242 ? -11.441 -0.081 5.294 1.00 97.19 242 GLU A CA 1
ATOM 1928 C C . GLU A 1 242 ? -11.461 -0.719 6.688 1.00 97.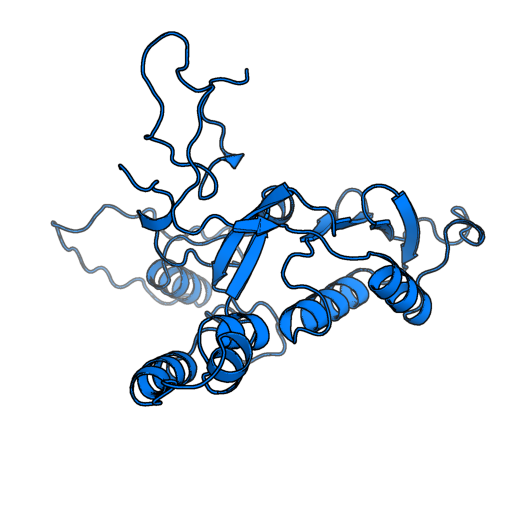19 242 GLU A C 1
ATOM 1930 O O . GLU A 1 242 ? -12.303 -1.571 6.987 1.00 97.19 242 GLU A O 1
ATOM 1935 N N . ILE A 1 243 ? -10.536 -0.292 7.552 1.00 95.94 243 ILE A N 1
ATOM 1936 C CA . ILE A 1 243 ? -10.481 -0.762 8.943 1.00 95.94 243 ILE A CA 1
ATOM 1937 C C . ILE A 1 243 ? -11.680 -0.215 9.713 1.00 95.94 243 ILE A C 1
ATOM 1939 O O . ILE A 1 243 ? -12.413 -0.962 10.360 1.00 95.94 243 ILE A O 1
ATOM 1943 N N . HIS A 1 244 ? -11.887 1.099 9.630 1.00 95.56 244 HIS A N 1
ATOM 1944 C CA . HIS A 1 244 ? -13.084 1.757 10.128 1.00 95.56 244 HIS A CA 1
ATOM 1945 C C . HIS A 1 244 ? -13.241 3.140 9.468 1.00 95.56 244 HIS A C 1
ATOM 1947 O O . HIS A 1 244 ? -12.279 3.911 9.467 1.00 95.56 244 HIS A O 1
ATOM 1953 N N . PRO A 1 245 ? -14.434 3.526 8.973 1.00 92.12 245 PRO A N 1
ATOM 1954 C CA . PRO A 1 245 ? -14.622 4.794 8.259 1.00 92.12 245 PRO A CA 1
ATOM 1955 C C . PRO A 1 245 ? -14.283 6.059 9.059 1.00 92.12 245 PRO A C 1
ATOM 1957 O O . PRO A 1 245 ? -14.011 7.095 8.466 1.00 92.12 245 PRO A O 1
ATOM 1960 N N . SER A 1 246 ? -14.290 6.010 10.396 1.00 94.19 246 SER A N 1
ATOM 1961 C CA . SER A 1 246 ? -13.910 7.168 11.227 1.00 94.19 246 SER A CA 1
ATOM 1962 C C . SER A 1 246 ? -12.417 7.495 11.170 1.00 94.19 246 SER A C 1
ATOM 1964 O O . SER A 1 246 ? -12.030 8.599 11.535 1.00 94.19 246 SER A O 1
ATOM 1966 N N . MET A 1 247 ? -11.578 6.564 10.712 1.00 94.19 247 MET A N 1
ATOM 1967 C CA . MET A 1 247 ? -10.122 6.735 10.685 1.00 94.19 247 MET A CA 1
ATOM 1968 C C . MET A 1 247 ? -9.655 7.762 9.650 1.00 94.19 247 MET A C 1
ATOM 1970 O O . MET A 1 247 ? -8.491 8.148 9.661 1.00 94.19 247 MET A O 1
ATOM 1974 N N . ILE A 1 248 ? -10.564 8.243 8.794 1.00 93.94 248 ILE A N 1
ATOM 1975 C CA . ILE A 1 248 ? -10.321 9.356 7.869 1.00 93.94 248 ILE A CA 1
ATOM 1976 C C . ILE A 1 248 ? -10.222 10.711 8.586 1.00 93.94 248 ILE A C 1
ATOM 1978 O O . ILE A 1 248 ? -9.728 11.678 8.003 1.00 93.94 248 ILE A O 1
ATOM 1982 N N . LEU A 1 249 ? -10.729 10.812 9.817 1.00 95.56 249 LEU A N 1
ATOM 1983 C CA . LEU A 1 249 ? -10.732 12.050 10.590 1.00 95.56 249 LEU A CA 1
ATOM 1984 C C . LEU A 1 249 ? -9.342 12.348 11.164 1.00 95.56 249 LEU A C 1
ATOM 1986 O O . LEU A 1 249 ? -8.493 11.462 11.263 1.00 95.56 249 LEU A O 1
ATOM 1990 N N . GLY A 1 250 ? -9.110 13.623 11.467 1.00 92.31 250 GLY A N 1
ATOM 1991 C CA . GLY A 1 250 ? -7.899 14.108 12.120 1.00 92.31 250 GLY A CA 1
ATOM 1992 C C . GLY A 1 250 ? -8.063 14.117 13.636 1.00 92.31 250 GLY A C 1
ATOM 1993 O O . GLY A 1 250 ? -9.072 13.654 14.163 1.00 92.31 250 GLY A O 1
ATOM 1994 N N . ILE A 1 251 ? -7.070 14.643 14.346 1.00 91.44 251 ILE A N 1
ATOM 1995 C CA . ILE A 1 251 ? -7.022 14.586 15.815 1.00 91.44 251 ILE A CA 1
ATOM 1996 C C . ILE A 1 251 ? -8.073 15.503 16.453 1.00 91.44 251 ILE A C 1
ATOM 1998 O O . ILE A 1 251 ? -8.618 15.167 17.502 1.00 91.44 251 ILE A O 1
ATOM 2002 N N . CYS A 1 252 ? -8.354 16.655 15.838 1.00 90.06 252 CYS A N 1
ATOM 2003 C CA . CYS A 1 252 ? -9.276 17.646 16.401 1.00 90.06 252 CYS A CA 1
ATOM 2004 C C . CYS A 1 252 ? -10.731 17.498 15.925 1.00 90.06 252 CYS A C 1
ATOM 2006 O O . CYS A 1 252 ? -11.580 18.270 16.372 1.00 90.06 252 CYS A O 1
ATOM 2008 N N . ALA A 1 253 ? -10.993 16.599 14.974 1.00 84.62 253 ALA A N 1
ATOM 2009 C CA . ALA A 1 253 ? -12.279 16.470 14.286 1.00 84.62 253 ALA A CA 1
ATOM 2010 C C . ALA A 1 253 ? -13.271 15.547 15.010 1.00 84.62 253 ALA A C 1
ATOM 2012 O O . ALA A 1 253 ? -12.827 14.604 15.700 1.00 84.62 253 ALA A O 1
#

Solvent-accessible surface area (backbone atoms only — not comparable to full-atom values): 14555 Å² total; per-residue (Å²): 123,82,47,58,91,52,80,79,35,68,44,39,32,19,88,76,54,46,54,77,73,95,43,40,43,70,49,77,35,57,8,69,55,39,42,67,33,82,48,55,84,58,62,68,60,53,55,52,42,51,77,65,69,34,41,44,50,91,76,60,52,66,85,82,47,72,79,42,25,38,34,26,52,72,84,40,78,56,24,33,25,81,59,53,72,60,52,51,54,52,54,51,49,34,28,23,61,55,81,34,65,60,75,48,43,74,37,74,43,80,88,82,32,36,37,42,34,39,34,65,53,70,47,56,21,28,66,27,34,27,28,32,72,52,86,88,46,92,58,48,70,32,62,56,68,47,71,69,58,55,47,46,53,54,54,40,73,76,55,83,50,83,92,54,56,76,65,59,36,55,71,75,35,49,57,71,66,40,37,33,44,66,44,23,36,46,56,40,34,65,71,39,48,77,77,53,37,74,38,70,42,72,66,59,44,52,54,37,49,36,50,76,70,69,47,81,80,83,85,75,88,57,90,85,56,82,89,72,81,77,72,64,85,84,63,88,72,54,46,29,28,46,79,52,77,72,43,26,36,28,90,91,104

Sequence (253 aa):
KSRQVHNTHWGLVCPAETPEGQACGLVKNLSLMCYVSVGSESTPITDFMSQRNMELLEEYDPIVNPTATKVFVNGVWVGVHSQPSQLVSVVQELRRNGTLSYEMSLIRDIRDREFKIFTDAGRVMRPLFVVETDYRKPNRGNLVLNKSHIQKLSEDKEIDTSGYNDEDAQNMIFGWRGLIHSGVVEYLDAEEEETAMIIMTPEDLEEHRDLMQGLPQANTIDQHKRIKPKPNPSVKTYTHCEIHPSMILGICA

Foldseek 3Di:
DQQDDDPLLFLFWAPPPFDDDPRRSVDIFGFQQKDWAPFDDPVVVLVVVVVVPFAFPVRDDCVVQVPWAFEAEQNDGGGTDNCVVVVLVVVVLCCQQVVDPLSWAWDQDPVNRYTYIYRDTGFMWGKWFFAACDPVDPRHLATLDDVVLVVQVVVLVVDDPPPPDPVVNPVVGCPPVVCSNSVRMGIHTSRSVVVFAEAEDNVLSVQLVCVVVVHDDDPPPDVPDDDDDHHDVVDDHGGTYHPHSSSSHGPVD

Organism: NCBI:txid2718561

pLDDT: mean 91.05, std 5.13, range [63.81, 97.62]

Secondary structure (DSSP, 8-state):
-TTSPPGGGTTTB-SS---SGGGTTTS--B-TT-EE-----SHHHHHHHHTTTPEETTT--TTT-TTPEEEEETTEEEEEES-HHHHHHHHHHHHHTTSS-TT-EEEEETTTTEEEEE--S--EEEEEEEBP--TTSTTTTSBS--HHHHHHHHHGGGS--TTS-HHHHHHHS-HHHHHHHTTSEEEEETTGGGG--EES-HHHHHHHHHHHTTPPP-----TTS--PPPPPTT-----EE-S-GGGGS-TT-

InterPro domains:
  IPR007645 RNA polymerase Rpb2, domain 3 [PF04565] (2-36)
  IPR007646 RNA polymerase Rpb2, domain 4 [PF04566] (71-132)
  IPR007647 RNA polymerase Rpb2, domain 5 [PF04567] (176-245)
  IPR015712 DNA-directed RNA polymerase, subunit 2 [PTHR20856] (1-253)

Mean predicted aligned error: 5.62 Å